Protein AF-A0A839NRC2-F1 (afdb_monomer)

Radius of gyration: 22.89 Å; Cα contacts (8 Å, |Δi|>4): 211; chains: 1; bounding box: 75×45×54 Å

Nearest PDB structures (foldseek):
  8uxf-assembly1_A  TM=4.121E-01  e=6.893E+00  Homo sapiens
  6rm5-assembly1_A-2  TM=2.902E-01  e=3.931E+00  Homo sapiens
  1gcj-assembly1_B  TM=2.697E-01  e=3.549E+00  Mus musculus
  8c2e-assembly1_A  TM=2.872E-01  e=5.074E+00  Homo sapiens

Structure (mmCIF, N/CA/C/O backbone):
data_AF-A0A839NRC2-F1
#
_entry.id   AF-A0A839NRC2-F1
#
loop_
_atom_site.group_PDB
_atom_site.id
_atom_site.type_symbol
_atom_site.label_atom_id
_atom_site.label_alt_id
_atom_site.label_comp_id
_atom_site.label_asym_id
_atom_site.label_entity_id
_atom_site.label_seq_id
_atom_site.pdbx_PDB_ins_code
_atom_site.Cartn_x
_atom_site.Cartn_y
_atom_site.Cartn_z
_atom_site.occupancy
_atom_site.B_iso_or_equiv
_atom_site.auth_seq_id
_atom_site.auth_comp_id
_atom_site.auth_asym_id
_atom_site.auth_atom_id
_atom_site.pdbx_PDB_model_num
ATOM 1 N N . MET A 1 1 ? -33.664 -1.026 -9.119 1.00 68.00 1 MET A N 1
ATOM 2 C CA . MET A 1 1 ? -32.235 -1.204 -9.487 1.00 68.00 1 MET A CA 1
ATOM 3 C C . MET A 1 1 ? -32.008 -1.156 -11.001 1.00 68.00 1 MET A C 1
ATOM 5 O O . MET A 1 1 ? -31.020 -0.574 -11.430 1.00 68.00 1 MET A O 1
ATOM 9 N N . GLU A 1 2 ? -32.919 -1.714 -11.808 1.00 80.94 2 GLU A N 1
ATOM 10 C CA . GLU A 1 2 ? -32.874 -1.699 -13.284 1.00 80.94 2 GLU A CA 1
ATOM 11 C C . GLU A 1 2 ? -32.670 -0.296 -13.882 1.00 80.94 2 GLU A C 1
ATOM 13 O O . GLU A 1 2 ? -31.768 -0.094 -14.691 1.00 80.94 2 GLU A 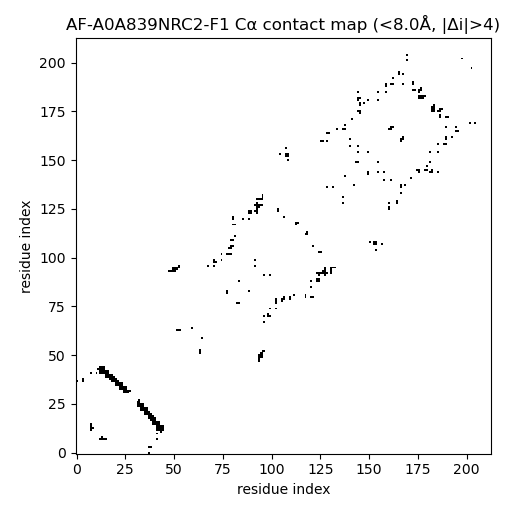O 1
ATOM 18 N N . SER A 1 3 ? -33.434 0.695 -13.408 1.00 81.75 3 SER A N 1
ATOM 19 C CA . SER A 1 3 ? -33.377 2.078 -13.902 1.00 81.75 3 SER A CA 1
ATOM 20 C C . SER A 1 3 ? -32.007 2.729 -13.693 1.00 81.75 3 SER A C 1
ATOM 22 O O . SER A 1 3 ? -31.523 3.445 -14.564 1.00 81.75 3 SER A O 1
ATOM 24 N N . LEU A 1 4 ? -31.335 2.434 -12.573 1.00 84.50 4 LEU A N 1
ATOM 25 C CA . LEU A 1 4 ? -29.989 2.945 -12.302 1.00 84.50 4 LEU A CA 1
ATOM 26 C C . LEU A 1 4 ? -28.959 2.315 -13.249 1.00 84.50 4 LEU A C 1
ATOM 28 O O . LEU A 1 4 ? -28.121 3.022 -13.802 1.00 84.50 4 LEU A O 1
ATOM 32 N N . LYS A 1 5 ? -29.055 1.000 -13.498 1.00 85.06 5 LYS A N 1
ATOM 33 C CA . LYS A 1 5 ? -28.196 0.308 -14.474 1.00 85.06 5 LYS A CA 1
ATOM 34 C C . LYS A 1 5 ? -28.417 0.836 -15.890 1.00 85.06 5 LYS A C 1
ATOM 36 O O . LYS A 1 5 ? -27.454 1.013 -16.630 1.00 85.06 5 LYS A O 1
ATOM 41 N N . GLN A 1 6 ? -29.666 1.095 -16.270 1.00 86.38 6 GLN A N 1
ATOM 42 C CA . GLN A 1 6 ? -30.003 1.634 -17.586 1.00 86.38 6 GLN A CA 1
ATOM 43 C C . GLN A 1 6 ? -29.454 3.057 -17.768 1.00 86.38 6 GLN A C 1
ATOM 45 O O . GLN A 1 6 ? -28.848 3.344 -18.801 1.00 86.38 6 GLN A O 1
ATOM 50 N N . ASN A 1 7 ? -29.559 3.902 -16.738 1.00 86.31 7 ASN A N 1
ATOM 51 C CA . ASN A 1 7 ? -28.956 5.234 -16.739 1.00 86.31 7 ASN A CA 1
ATOM 52 C C . ASN A 1 7 ? -27.424 5.163 -16.811 1.00 86.31 7 ASN A C 1
ATOM 54 O O . ASN A 1 7 ? -26.837 5.826 -17.661 1.00 86.31 7 ASN A O 1
ATOM 58 N N . ALA A 1 8 ? -26.767 4.312 -16.018 1.00 86.06 8 ALA A N 1
ATOM 59 C CA . ALA A 1 8 ? -25.313 4.133 -16.084 1.00 86.06 8 ALA A CA 1
ATOM 60 C C . ALA A 1 8 ? -24.846 3.673 -17.479 1.00 86.06 8 ALA A C 1
ATOM 62 O O . ALA A 1 8 ? -23.902 4.230 -18.040 1.00 86.06 8 ALA A O 1
ATOM 63 N N . ARG A 1 9 ? -25.572 2.732 -18.099 1.00 87.19 9 ARG A N 1
ATOM 64 C CA . ARG A 1 9 ? -25.300 2.276 -19.472 1.00 87.19 9 ARG A CA 1
ATOM 65 C C . ARG A 1 9 ? -25.450 3.385 -20.512 1.00 87.19 9 ARG A C 1
ATOM 67 O O . ARG A 1 9 ? -24.696 3.391 -21.481 1.00 87.19 9 ARG A O 1
ATOM 74 N N . SER A 1 10 ? -26.372 4.334 -20.323 1.00 90.19 10 SER A N 1
ATOM 75 C CA . SER A 1 10 ? -26.508 5.485 -21.233 1.00 90.19 10 SER A CA 1
ATOM 76 C C . SER A 1 10 ? -25.265 6.387 -21.237 1.00 90.19 10 SER A C 1
ATOM 78 O O . SER A 1 10 ? -24.933 6.969 -22.268 1.00 90.19 10 SER A O 1
ATOM 80 N N . TYR A 1 11 ? -24.512 6.402 -20.132 1.00 87.00 11 TYR A N 1
ATOM 81 C CA . TYR A 1 11 ? -23.211 7.067 -20.011 1.00 87.00 11 TYR A CA 1
ATOM 82 C C . TYR A 1 11 ? -22.026 6.184 -20.433 1.00 87.00 11 TYR A C 1
ATOM 84 O O . TYR A 1 11 ? -20.880 6.574 -20.232 1.00 87.00 11 TYR A O 1
ATOM 92 N N . ARG A 1 12 ? -22.278 5.006 -21.026 1.00 84.19 12 ARG A N 1
ATOM 93 C CA . ARG A 1 12 ? -21.259 3.999 -21.384 1.00 84.19 12 ARG A CA 1
ATOM 94 C C . 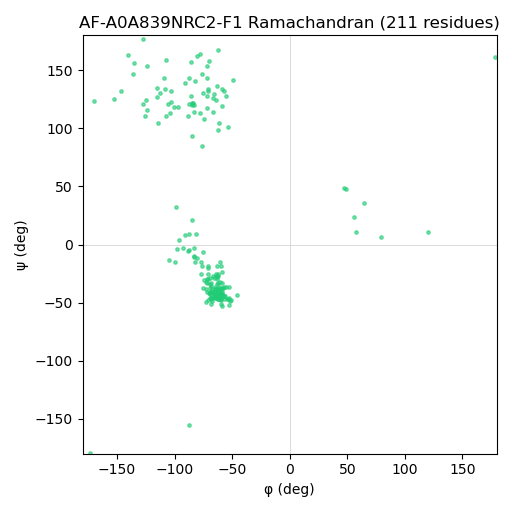ARG A 1 12 ? -20.397 3.541 -20.199 1.00 84.19 12 ARG A C 1
ATOM 96 O O . ARG A 1 12 ? -19.283 3.077 -20.407 1.00 84.19 12 ARG A O 1
ATOM 103 N N . ALA A 1 13 ? -20.906 3.667 -18.977 1.00 86.44 13 ALA A N 1
ATOM 104 C CA . ALA A 1 13 ? -20.247 3.136 -17.793 1.00 86.44 13 ALA A CA 1
ATOM 105 C C . ALA A 1 13 ? -20.421 1.615 -17.707 1.00 86.44 13 ALA A C 1
ATOM 107 O O . ALA A 1 13 ? -21.468 1.075 -18.086 1.00 86.44 13 ALA A O 1
ATOM 108 N N . ASP A 1 14 ? -19.409 0.940 -17.173 1.00 87.69 14 ASP A N 1
ATOM 109 C CA . ASP A 1 14 ? -19.401 -0.500 -16.895 1.00 87.69 14 ASP A CA 1
ATOM 110 C C . ASP A 1 14 ? -19.554 -0.809 -15.394 1.00 87.69 14 ASP A C 1
ATOM 112 O O . ASP A 1 14 ? -19.921 -1.930 -15.037 1.00 87.69 14 ASP A O 1
ATOM 116 N N . ALA A 1 15 ? -19.393 0.194 -14.521 1.00 84.81 15 ALA A N 1
ATOM 117 C CA . ALA A 1 15 ? -19.613 0.085 -13.083 1.00 84.81 15 ALA A CA 1
ATOM 118 C C . ALA A 1 15 ? -20.296 1.327 -12.480 1.00 84.81 15 ALA A C 1
ATOM 120 O O . ALA A 1 15 ? -20.352 2.404 -13.076 1.00 84.81 15 ALA A O 1
ATOM 121 N N . VAL A 1 16 ? -20.833 1.168 -11.265 1.00 86.12 16 VAL A N 1
ATOM 122 C CA . VAL A 1 16 ? -21.396 2.253 -10.444 1.00 86.12 16 VAL A CA 1
ATOM 123 C C . VAL A 1 16 ? -20.750 2.192 -9.062 1.00 86.12 16 VAL A C 1
ATOM 125 O O . VAL A 1 16 ? -20.870 1.176 -8.381 1.00 86.12 16 VAL A O 1
ATOM 128 N N . ILE A 1 17 ? -20.079 3.268 -8.651 1.00 89.69 17 ILE A N 1
ATOM 129 C CA . ILE A 1 17 ? -19.396 3.384 -7.352 1.00 89.69 17 ILE A CA 1
ATOM 130 C C . ILE A 1 17 ? -20.152 4.321 -6.406 1.00 89.69 17 ILE A C 1
ATOM 132 O O . ILE A 1 17 ? -20.946 5.152 -6.847 1.00 89.69 17 ILE A O 1
ATOM 136 N N . GLY A 1 18 ? -19.915 4.189 -5.097 1.00 83.06 18 GLY A N 1
ATOM 137 C CA . GLY A 1 18 ? -20.593 5.013 -4.086 1.00 83.06 18 GLY A CA 1
ATOM 138 C C . GLY A 1 18 ? -22.105 4.774 -4.042 1.00 83.06 18 GLY A C 1
ATOM 139 O O . GLY A 1 18 ? -22.880 5.713 -3.885 1.00 83.06 18 GLY A O 1
ATOM 140 N N . PHE A 1 19 ? -22.526 3.525 -4.255 1.00 87.62 19 PHE A N 1
ATOM 141 C CA . PHE A 1 19 ? -23.934 3.153 -4.285 1.00 87.62 19 PHE A CA 1
ATOM 142 C C . PHE A 1 19 ? -24.583 3.327 -2.906 1.00 87.62 19 PHE A C 1
ATOM 144 O O . PHE A 1 19 ? -24.111 2.762 -1.921 1.00 87.62 19 PHE A O 1
ATOM 151 N N . SER A 1 20 ? -25.685 4.073 -2.851 1.00 84.00 20 SER A N 1
ATOM 152 C CA . SER A 1 20 ? -26.488 4.270 -1.643 1.00 84.00 20 SER A CA 1
ATOM 153 C C . SER A 1 20 ? -27.975 4.148 -1.960 1.00 84.00 20 SER A C 1
ATOM 155 O O . SER A 1 20 ? -28.423 4.495 -3.058 1.00 84.00 20 SER A O 1
ATOM 157 N N . VAL A 1 21 ? -28.739 3.639 -0.995 1.00 89.56 21 VAL A N 1
ATOM 158 C CA . VAL A 1 21 ? -30.190 3.475 -1.084 1.00 89.56 21 VAL A CA 1
ATOM 159 C C . VAL A 1 21 ? -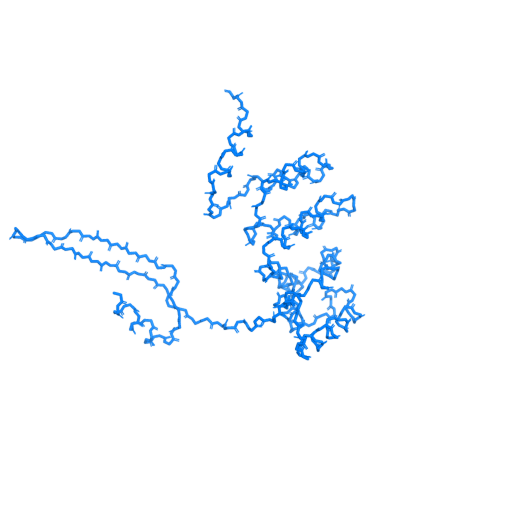30.828 4.190 0.094 1.00 89.56 21 VAL A C 1
ATOM 161 O O . VAL A 1 21 ? -30.515 3.885 1.241 1.00 89.56 21 VAL A O 1
ATOM 164 N N . ASN A 1 22 ? -31.744 5.103 -0.205 1.00 86.94 22 ASN A N 1
ATOM 165 C CA . ASN A 1 22 ? -32.630 5.715 0.769 1.00 86.94 22 ASN A CA 1
ATOM 166 C C . ASN A 1 22 ? -34.062 5.204 0.570 1.00 86.94 22 ASN A C 1
ATOM 168 O O . ASN A 1 22 ? -34.492 4.980 -0.566 1.00 86.94 22 ASN A O 1
ATOM 172 N N . ILE A 1 23 ? -34.791 5.017 1.668 1.00 88.31 23 ILE A N 1
ATOM 173 C CA . ILE A 1 23 ? -36.189 4.584 1.659 1.00 88.31 23 ILE A CA 1
ATOM 174 C C . ILE A 1 23 ? -36.985 5.602 2.467 1.00 88.31 23 ILE A C 1
ATOM 176 O O . ILE A 1 23 ? -36.854 5.664 3.686 1.00 88.31 23 ILE A O 1
ATOM 180 N N . ASP A 1 24 ? -37.822 6.368 1.778 1.00 87.56 24 ASP A N 1
ATOM 181 C CA . ASP A 1 24 ? -38.664 7.397 2.376 1.00 87.56 24 ASP A CA 1
ATOM 182 C C . ASP A 1 24 ? -40.126 6.938 2.368 1.00 87.56 24 ASP A C 1
ATOM 184 O O . ASP A 1 24 ? -40.636 6.458 1.354 1.00 87.56 24 ASP A O 1
ATOM 188 N N . GLU A 1 25 ? -40.834 7.094 3.485 1.00 83.62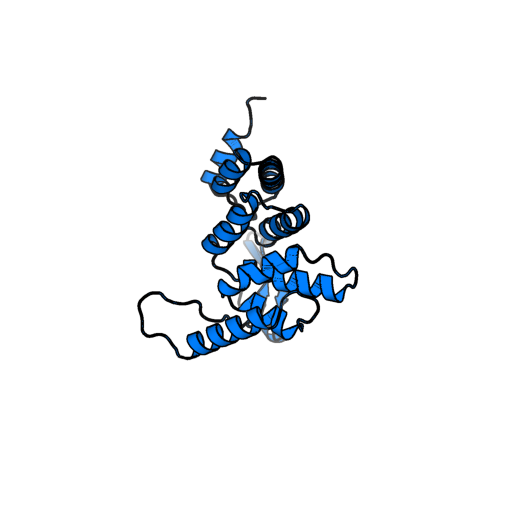 25 GLU A N 1
ATOM 189 C CA . GLU A 1 25 ? -42.283 6.894 3.518 1.00 83.62 25 GLU A CA 1
ATOM 190 C C . GLU A 1 25 ? -42.987 8.184 3.083 1.00 83.62 25 GLU A C 1
ATOM 192 O O . GLU A 1 25 ? -42.836 9.244 3.690 1.00 83.62 25 GLU A O 1
ATOM 197 N N . ILE A 1 26 ? -43.795 8.087 2.035 1.00 81.94 26 ILE A N 1
ATOM 198 C CA . ILE A 1 26 ? -44.678 9.148 1.562 1.00 81.94 26 ILE A CA 1
ATOM 199 C C . ILE A 1 26 ? -46.119 8.682 1.752 1.00 81.94 26 ILE A C 1
ATOM 201 O O . ILE A 1 26 ? -46.629 7.836 1.018 1.00 81.94 26 ILE A O 1
ATOM 205 N N . SER A 1 27 ? -46.785 9.225 2.772 1.00 74.56 27 SER A N 1
ATOM 206 C CA . SER A 1 27 ? -48.182 8.900 3.067 1.00 74.56 27 SER A CA 1
ATOM 207 C C . SER A 1 27 ? -49.146 9.853 2.352 1.00 74.56 27 SER A C 1
ATOM 209 O O . SER A 1 27 ? -48.936 11.065 2.284 1.00 74.56 27 SER A O 1
ATOM 211 N N . GLY A 1 28 ? -50.236 9.301 1.816 1.00 64.94 28 GLY A N 1
ATOM 212 C CA . GLY A 1 28 ? -51.316 10.073 1.207 1.00 64.94 28 GLY A CA 1
ATOM 213 C C . GLY A 1 28 ? -52.646 9.329 1.302 1.00 64.94 28 GLY A C 1
ATOM 214 O O . GLY A 1 28 ? -52.750 8.183 0.876 1.00 64.94 28 GLY A O 1
ATOM 215 N N . LYS A 1 29 ? -53.674 9.978 1.875 1.00 64.25 29 LYS A N 1
ATOM 216 C CA . LYS A 1 29 ? -55.063 9.471 1.979 1.00 64.25 29 LYS A CA 1
ATOM 217 C C . LYS A 1 29 ? -55.183 8.011 2.471 1.00 64.25 29 LYS A C 1
ATOM 219 O O . LYS A 1 29 ? -55.899 7.210 1.879 1.00 64.25 29 LYS A O 1
ATOM 224 N N . GLY A 1 30 ? -54.495 7.665 3.561 1.00 71.75 30 GLY A N 1
ATOM 225 C CA . GLY A 1 30 ? -54.640 6.359 4.223 1.00 71.75 30 GLY A CA 1
ATOM 226 C C . GLY A 1 30 ? -53.894 5.194 3.565 1.00 71.75 30 GLY A C 1
ATOM 227 O O . GLY A 1 30 ? -54.056 4.062 4.006 1.00 71.75 30 GLY A O 1
ATOM 228 N N . THR A 1 31 ? -53.068 5.451 2.545 1.00 70.00 31 THR A N 1
ATOM 229 C CA . THR A 1 31 ? -52.157 4.451 1.963 1.00 70.00 31 THR A CA 1
ATOM 230 C C . THR A 1 31 ? -50.711 4.848 2.261 1.00 70.00 31 THR A C 1
ATOM 232 O O . THR A 1 31 ? -50.330 6.001 2.039 1.00 70.00 31 THR A O 1
ATOM 235 N N . GLN A 1 32 ? -49.917 3.906 2.776 1.00 76.44 32 GLN A N 1
ATOM 236 C CA . GLN A 1 32 ? -48.470 4.068 2.935 1.00 76.44 32 GLN A CA 1
ATOM 237 C C . GLN A 1 32 ? -47.790 3.703 1.617 1.00 76.44 32 GLN A C 1
ATOM 239 O O . GLN A 1 32 ? -47.953 2.587 1.120 1.00 76.44 32 GLN A O 1
ATOM 244 N N . ILE A 1 33 ? -47.060 4.648 1.030 1.00 82.50 33 ILE A N 1
ATOM 245 C CA . ILE A 1 33 ? -46.246 4.422 -0.164 1.00 82.50 33 ILE A CA 1
ATOM 246 C C . ILE A 1 33 ? -44.791 4.629 0.247 1.00 82.50 33 ILE A C 1
ATOM 248 O O . ILE A 1 33 ? -44.468 5.597 0.927 1.00 82.50 33 ILE A O 1
ATOM 252 N N . PHE A 1 34 ? -43.909 3.728 -0.174 1.00 84.62 34 PHE A N 1
ATOM 253 C CA . PHE A 1 34 ? -42.473 3.856 0.056 1.00 84.62 34 PHE A CA 1
ATOM 254 C C . PHE A 1 34 ? -41.793 4.316 -1.232 1.00 84.62 34 PHE A C 1
ATOM 256 O O . PHE A 1 34 ? -41.903 3.664 -2.273 1.00 84.62 34 PHE A O 1
ATOM 263 N N . MET A 1 35 ? -41.091 5.441 -1.166 1.00 86.56 35 MET A N 1
ATOM 264 C CA . MET A 1 35 ? -40.177 5.885 -2.206 1.00 86.56 35 MET A CA 1
ATOM 265 C C . MET A 1 35 ? -38.808 5.268 -1.945 1.00 86.56 35 MET A C 1
ATOM 267 O O . MET A 1 35 ? -38.203 5.500 -0.906 1.00 86.56 35 MET A O 1
ATOM 271 N N . ILE A 1 36 ? -38.307 4.495 -2.904 1.00 87.50 36 ILE A N 1
ATOM 272 C CA . ILE A 1 36 ? -36.948 3.953 -2.852 1.00 87.50 36 ILE A CA 1
ATOM 273 C C . ILE A 1 36 ? -36.087 4.758 -3.819 1.00 87.50 36 ILE A C 1
ATOM 275 O O . ILE A 1 36 ? -36.264 4.673 -5.037 1.00 87.50 36 ILE A O 1
ATOM 279 N N . THR A 1 37 ? -35.131 5.502 -3.277 1.00 87.50 37 THR A N 1
ATOM 280 C CA . THR A 1 37 ? -34.177 6.302 -4.045 1.00 87.50 37 THR A CA 1
ATOM 281 C C . THR A 1 37 ? -32.821 5.614 -4.017 1.00 87.50 37 THR A C 1
ATOM 283 O O . THR A 1 37 ? -32.254 5.396 -2.954 1.00 87.50 37 THR A O 1
ATOM 286 N N . ALA A 1 38 ? -32.283 5.272 -5.186 1.00 86.94 38 ALA A N 1
ATOM 287 C CA . ALA A 1 38 ? -30.945 4.702 -5.312 1.00 86.94 38 ALA A CA 1
ATOM 288 C C . ALA A 1 38 ? -30.040 5.668 -6.081 1.00 86.94 38 ALA A C 1
ATOM 290 O O . ALA A 1 38 ? -30.388 6.082 -7.189 1.00 86.94 38 ALA A O 1
ATOM 291 N N . ILE A 1 39 ? -28.884 5.997 -5.509 1.00 89.00 39 ILE A N 1
ATOM 292 C CA . ILE A 1 39 ? -27.892 6.904 -6.098 1.00 89.00 39 ILE A CA 1
ATOM 293 C C . ILE A 1 39 ? -26.533 6.212 -6.211 1.00 89.00 39 ILE A C 1
ATOM 295 O O . ILE A 1 39 ? -26.229 5.290 -5.459 1.00 89.00 39 ILE A O 1
ATOM 299 N N . GLY A 1 40 ? -25.721 6.651 -7.166 1.00 88.31 40 GLY A N 1
ATOM 300 C CA . GLY A 1 40 ? -24.352 6.184 -7.360 1.00 88.31 40 GLY A CA 1
ATOM 301 C C . GLY A 1 40 ? -23.710 6.862 -8.568 1.00 88.31 40 GLY A C 1
ATOM 302 O O . GLY A 1 40 ? -24.410 7.406 -9.425 1.00 88.31 40 GLY A O 1
ATOM 303 N N . THR A 1 41 ? -22.384 6.826 -8.637 1.00 89.81 41 THR A N 1
ATOM 304 C CA . THR A 1 41 ? -21.603 7.472 -9.697 1.00 89.81 41 THR A CA 1
ATOM 305 C C . THR A 1 41 ? -21.240 6.451 -10.777 1.00 89.81 41 THR A C 1
ATOM 307 O O . THR A 1 41 ? -20.542 5.483 -10.467 1.00 89.81 41 THR A O 1
ATOM 310 N N . PRO A 1 42 ? -21.690 6.626 -12.033 1.00 90.31 42 PRO A N 1
ATOM 311 C CA . PRO A 1 42 ? -21.299 5.752 -13.134 1.00 90.31 42 PRO A CA 1
ATOM 312 C C . PRO A 1 42 ? -19.833 5.998 -13.516 1.00 90.31 42 PRO A C 1
ATOM 314 O O . PRO A 1 42 ? -19.421 7.145 -13.690 1.00 90.31 42 PRO A O 1
ATOM 317 N N . VAL A 1 43 ? -19.048 4.929 -13.654 1.00 85.00 43 VAL A N 1
ATOM 318 C CA . VAL A 1 43 ? -17.624 4.984 -14.021 1.00 85.00 43 VAL A CA 1
ATOM 319 C C . VAL A 1 43 ? -17.288 3.941 -15.085 1.00 85.00 43 VAL A C 1
ATOM 321 O O . VAL A 1 43 ? -17.997 2.946 -15.229 1.00 85.00 43 VAL A O 1
ATOM 324 N N . LEU A 1 44 ? -16.215 4.194 -15.835 1.00 86.62 44 LEU A N 1
ATOM 325 C CA . LEU A 1 44 ? -15.598 3.223 -16.735 1.00 86.62 44 LEU A CA 1
ATOM 326 C C . LEU A 1 44 ? -14.361 2.644 -16.041 1.00 86.62 44 LEU A C 1
ATOM 328 O O . LEU A 1 44 ? -13.435 3.391 -15.709 1.00 86.62 44 LEU A O 1
ATOM 332 N N . LEU A 1 45 ? -14.352 1.341 -15.797 1.00 79.56 45 LEU A N 1
ATOM 333 C CA . LEU A 1 45 ? -13.230 0.635 -15.206 1.00 79.56 45 LEU A CA 1
ATOM 334 C C . LEU A 1 45 ? -12.226 0.286 -16.302 1.00 79.56 45 LEU A C 1
ATOM 336 O O . LEU A 1 45 ? -12.520 -0.431 -17.254 1.00 79.56 45 LEU A O 1
ATOM 340 N N . ASN A 1 46 ? -10.992 0.752 -16.145 1.00 72.31 46 ASN A N 1
ATOM 341 C CA . ASN A 1 46 ? -9.896 0.197 -16.924 1.00 72.31 46 ASN A CA 1
ATOM 342 C C . ASN A 1 46 ? -9.507 -1.144 -16.299 1.00 72.31 46 ASN A C 1
ATOM 344 O O . ASN A 1 46 ? -8.997 -1.176 -15.178 1.00 72.31 46 ASN A O 1
ATOM 348 N N . GLU A 1 47 ? -9.736 -2.244 -17.019 1.00 59.22 47 GLU A N 1
ATOM 349 C CA . GLU A 1 47 ? -9.213 -3.552 -16.629 1.00 59.22 47 GLU A CA 1
ATOM 350 C C . GLU A 1 47 ? -7.683 -3.498 -16.610 1.00 59.22 47 GLU A C 1
ATOM 352 O O . GLU A 1 47 ? -7.008 -3.511 -17.645 1.00 59.22 47 GLU A O 1
ATOM 357 N N . ILE A 1 48 ? -7.119 -3.448 -15.407 1.00 58.66 48 ILE A N 1
ATOM 358 C CA . ILE A 1 48 ? -5.696 -3.675 -15.209 1.00 58.66 48 ILE A CA 1
ATOM 359 C C . ILE A 1 48 ? -5.492 -5.180 -15.367 1.00 58.66 48 ILE A C 1
ATOM 361 O O . ILE A 1 48 ? -5.917 -5.965 -14.521 1.00 58.66 48 ILE A O 1
ATOM 365 N N . LYS A 1 49 ? -4.870 -5.600 -16.475 1.00 56.62 49 LYS A N 1
ATOM 366 C CA . LYS A 1 49 ? -4.504 -7.005 -16.686 1.00 56.62 49 LYS A CA 1
ATOM 367 C C . LYS A 1 49 ? -3.509 -7.420 -15.609 1.00 56.62 49 LYS A C 1
ATOM 369 O O . LYS A 1 49 ? -2.319 -7.140 -15.721 1.00 56.62 49 LYS A O 1
ATOM 374 N N . HIS A 1 50 ? -4.007 -8.085 -14.575 1.00 55.22 50 HIS A N 1
ATOM 375 C CA . HIS A 1 50 ? -3.157 -8.658 -13.547 1.00 55.22 50 HIS A CA 1
ATOM 376 C C . HIS A 1 50 ? -2.310 -9.770 -14.151 1.00 55.22 50 HIS A C 1
ATOM 378 O O . HIS A 1 50 ? -2.817 -10.675 -14.819 1.00 55.22 50 HIS A O 1
ATOM 384 N N . ILE A 1 51 ? -1.008 -9.694 -13.906 1.00 59.81 51 ILE A N 1
ATOM 385 C CA . ILE A 1 51 ? -0.111 -10.804 -14.185 1.00 59.81 51 ILE A CA 1
ATOM 386 C C . ILE A 1 51 ? -0.401 -11.875 -13.130 1.00 59.81 51 ILE A C 1
ATOM 388 O O . ILE A 1 51 ? -0.477 -11.576 -11.939 1.00 59.81 51 ILE A O 1
ATOM 392 N N . GLN A 1 52 ? -0.651 -13.108 -13.577 1.00 55.69 52 GLN A N 1
ATOM 393 C CA . GLN A 1 52 ? -0.892 -14.224 -12.667 1.00 55.69 52 GLN A CA 1
ATOM 394 C C . GLN A 1 52 ? 0.376 -14.474 -11.844 1.00 55.69 52 GLN A C 1
ATOM 396 O O . GLN A 1 52 ? 1.452 -14.671 -12.409 1.00 55.69 52 GLN A O 1
ATOM 401 N N . ALA A 1 53 ? 0.237 -14.443 -10.519 1.00 53.19 53 ALA A N 1
ATOM 402 C CA . ALA A 1 53 ? 1.257 -14.940 -9.607 1.00 53.19 53 ALA A CA 1
ATOM 403 C C . ALA A 1 53 ? 1.302 -16.480 -9.674 1.00 53.19 53 ALA A C 1
ATOM 405 O O . ALA A 1 53 ? 0.311 -17.119 -10.033 1.00 53.19 53 ALA A O 1
ATOM 406 N N . GLU A 1 54 ? 2.458 -17.070 -9.365 1.00 55.25 54 GLU A N 1
ATOM 407 C CA . GLU A 1 54 ? 2.673 -18.520 -9.425 1.00 55.25 54 GLU A CA 1
ATOM 408 C C . GLU A 1 54 ? 1.673 -19.293 -8.553 1.00 55.25 54 GLU A C 1
ATOM 410 O O . GLU A 1 54 ? 1.520 -19.019 -7.364 1.00 55.25 54 GLU A O 1
ATOM 415 N N . VAL A 1 55 ? 1.059 -20.334 -9.123 1.00 48.16 55 VAL A N 1
ATOM 416 C CA . VAL A 1 55 ? 0.447 -21.410 -8.339 1.00 48.16 55 VAL A CA 1
ATOM 417 C C . VAL A 1 55 ? 1.539 -22.444 -8.083 1.00 48.16 55 VAL A C 1
ATOM 419 O O . VAL A 1 55 ? 2.003 -23.112 -9.007 1.00 48.16 55 VAL A O 1
ATOM 422 N N . VAL A 1 56 ? 1.989 -22.565 -6.834 1.00 46.44 56 VAL A N 1
ATOM 423 C CA . VAL A 1 56 ? 2.983 -23.576 -6.449 1.00 46.44 56 VAL A CA 1
ATOM 424 C C . VAL A 1 56 ? 2.355 -24.968 -6.597 1.00 46.44 56 VAL A C 1
ATOM 426 O O . VAL A 1 56 ? 1.430 -25.304 -5.862 1.00 46.44 56 VAL A O 1
ATOM 429 N N . GLY A 1 57 ? 2.863 -25.780 -7.535 1.00 47.41 57 GLY A N 1
ATOM 430 C CA . GLY A 1 57 ? 2.542 -27.214 -7.637 1.00 47.41 57 GLY A CA 1
ATOM 431 C C . GLY A 1 57 ? 1.899 -27.717 -8.939 1.00 47.41 57 GLY A C 1
ATOM 432 O O . GLY A 1 57 ? 1.455 -28.862 -8.957 1.00 47.41 57 GLY A O 1
ATOM 433 N N . GLY A 1 58 ? 1.848 -26.920 -10.013 1.00 55.53 58 GLY A N 1
ATOM 434 C CA . GLY A 1 58 ? 1.345 -27.340 -11.335 1.00 55.53 58 GLY A CA 1
ATOM 435 C C . GLY A 1 58 ? 2.315 -27.054 -12.489 1.00 55.53 58 GLY A C 1
ATOM 436 O O . GLY A 1 58 ? 3.372 -26.458 -12.280 1.00 55.53 58 GLY A O 1
ATOM 437 N N . ASP A 1 59 ? 1.951 -27.473 -13.707 1.00 50.69 59 ASP A N 1
ATOM 438 C CA . ASP A 1 59 ? 2.679 -27.121 -14.933 1.00 50.69 59 ASP A CA 1
ATOM 439 C C . ASP A 1 59 ? 2.790 -25.592 -15.070 1.00 50.69 59 ASP A C 1
ATOM 441 O O . ASP A 1 59 ? 1.798 -24.866 -14.977 1.00 50.69 59 ASP A O 1
ATOM 445 N N . ILE A 1 60 ? 4.011 -25.095 -15.277 1.00 59.72 60 ILE A N 1
ATOM 446 C CA . ILE A 1 60 ? 4.302 -23.658 -15.341 1.00 59.72 60 ILE A CA 1
ATOM 447 C C . ILE A 1 60 ? 3.994 -23.144 -16.751 1.00 59.72 60 ILE A C 1
ATOM 449 O O . ILE A 1 60 ? 4.615 -23.572 -17.726 1.00 59.72 60 ILE A O 1
ATOM 453 N N . ASP A 1 61 ? 3.071 -22.187 -16.868 1.00 66.75 61 ASP A N 1
ATOM 454 C CA . ASP A 1 61 ? 2.797 -21.503 -18.135 1.00 66.75 61 ASP A CA 1
ATOM 455 C C . ASP A 1 61 ? 4.036 -20.713 -18.609 1.00 66.75 61 ASP A C 1
ATOM 457 O O . ASP A 1 61 ? 4.679 -19.985 -17.848 1.00 66.75 61 ASP A O 1
ATOM 461 N N . GLY A 1 62 ? 4.361 -20.799 -19.902 1.00 66.75 62 GLY A N 1
ATOM 462 C CA . GLY A 1 62 ? 5.473 -20.067 -20.512 1.00 66.75 62 GLY A CA 1
ATOM 463 C C . GLY A 1 62 ? 5.348 -18.541 -20.391 1.00 66.75 62 GLY A C 1
ATOM 464 O O . GLY A 1 62 ? 6.352 -17.833 -20.517 1.00 66.75 62 GLY A O 1
ATOM 465 N N . SER A 1 63 ? 4.149 -18.013 -20.121 1.00 69.06 63 SER A N 1
ATOM 466 C CA . SER A 1 63 ? 3.951 -16.598 -19.777 1.00 69.06 63 SER A CA 1
ATOM 467 C C . SER A 1 63 ? 4.625 -16.211 -18.449 1.00 69.06 63 SER A C 1
ATOM 469 O O . SER A 1 63 ? 5.232 -15.140 -18.370 1.00 69.06 63 SER A O 1
ATOM 471 N N . VAL A 1 64 ? 4.634 -17.105 -17.454 1.00 68.69 64 VAL A N 1
ATOM 472 C CA . VAL A 1 64 ? 5.291 -16.912 -16.148 1.00 68.69 64 VAL A CA 1
ATOM 473 C C . VAL A 1 64 ? 6.803 -16.809 -16.327 1.00 68.69 64 VAL A C 1
ATOM 475 O O . VAL A 1 64 ? 7.424 -15.874 -15.823 1.00 68.69 64 VAL A O 1
ATOM 478 N N . ILE A 1 65 ? 7.392 -17.703 -17.130 1.00 73.88 65 ILE A N 1
ATOM 479 C CA . ILE A 1 65 ? 8.831 -17.676 -17.438 1.00 73.88 65 ILE A CA 1
ATOM 480 C C . ILE A 1 65 ? 9.204 -16.365 -18.137 1.00 73.88 65 ILE A C 1
ATOM 482 O O . ILE A 1 65 ? 10.173 -15.711 -17.750 1.00 73.88 65 ILE A O 1
ATOM 486 N N . LYS A 1 66 ? 8.418 -15.931 -19.131 1.00 77.38 66 LYS A N 1
ATOM 487 C CA . LYS A 1 66 ? 8.646 -14.646 -19.817 1.00 77.38 66 LYS A CA 1
ATOM 488 C C . LYS A 1 66 ? 8.599 -13.463 -18.851 1.00 77.38 66 LYS A C 1
ATOM 490 O O . LYS A 1 66 ? 9.427 -12.561 -18.966 1.00 77.38 66 LYS A O 1
ATOM 495 N N . ASN A 1 67 ? 7.665 -13.470 -17.903 1.00 77.62 67 ASN A N 1
ATOM 496 C CA . ASN A 1 67 ? 7.538 -12.408 -16.909 1.00 77.62 67 ASN A CA 1
ATOM 497 C C . ASN A 1 67 ? 8.705 -12.405 -15.917 1.00 77.62 67 ASN A C 1
ATOM 499 O O . ASN A 1 67 ? 9.236 -11.330 -15.647 1.00 77.62 67 ASN A O 1
ATOM 503 N N . LYS A 1 68 ? 9.174 -13.575 -15.459 1.00 77.44 68 LYS A N 1
ATOM 504 C CA . LYS A 1 68 ? 10.371 -13.677 -14.606 1.00 77.44 68 LYS A CA 1
ATOM 505 C C . LYS A 1 68 ? 11.634 -13.208 -15.322 1.00 77.44 68 LYS A C 1
ATOM 507 O O . LYS A 1 68 ? 12.362 -12.389 -14.778 1.00 77.44 68 LYS A O 1
ATOM 512 N N . VAL A 1 69 ? 11.855 -13.630 -16.570 1.00 80.94 69 VAL A N 1
ATOM 513 C CA . VAL A 1 69 ? 12.991 -13.143 -17.378 1.00 80.94 69 VAL A CA 1
ATOM 514 C C . VAL A 1 69 ? 12.913 -11.626 -17.555 1.00 80.94 69 VAL A C 1
ATOM 516 O O . VAL A 1 69 ? 13.913 -10.929 -17.399 1.00 80.94 69 VAL A O 1
ATOM 519 N N . LYS A 1 70 ? 11.719 -11.087 -17.831 1.00 81.38 70 LYS A N 1
ATOM 520 C CA . LYS A 1 70 ? 11.514 -9.639 -17.927 1.00 81.38 70 LYS A CA 1
ATOM 521 C C . LYS A 1 70 ? 11.794 -8.933 -16.594 1.00 81.38 70 LYS A C 1
ATOM 523 O O . LYS A 1 70 ? 12.411 -7.873 -16.613 1.00 81.38 70 LYS A O 1
ATOM 528 N N . ALA A 1 71 ? 11.386 -9.508 -15.463 1.00 83.25 71 ALA A N 1
ATOM 529 C CA . ALA A 1 71 ? 11.687 -8.971 -14.140 1.00 83.25 71 ALA A CA 1
ATOM 530 C C . ALA A 1 71 ? 13.195 -8.951 -13.867 1.00 83.25 71 ALA A C 1
ATOM 532 O O . ALA A 1 71 ? 13.714 -7.899 -13.505 1.00 83.25 71 ALA A O 1
ATOM 533 N N . SER A 1 72 ? 13.911 -10.046 -14.142 1.00 83.12 72 SER A N 1
ATOM 534 C CA . SER A 1 72 ? 15.374 -10.101 -14.018 1.00 83.12 72 SER A CA 1
ATOM 535 C C . SER A 1 72 ? 16.058 -9.027 -14.863 1.00 83.12 72 SER A C 1
ATOM 537 O O . SER A 1 72 ? 16.868 -8.271 -14.339 1.00 83.12 72 SER A O 1
ATOM 539 N N . LEU A 1 73 ? 15.663 -8.871 -16.133 1.00 84.31 73 LEU A N 1
ATOM 540 C CA . LEU A 1 73 ? 16.212 -7.832 -17.012 1.00 84.31 73 LEU A CA 1
ATOM 541 C C . LEU A 1 73 ? 15.949 -6.413 -16.488 1.00 84.31 73 LEU A C 1
ATOM 543 O O . LEU A 1 73 ? 16.808 -5.543 -16.606 1.00 84.31 73 LEU A O 1
ATOM 547 N N . ILE A 1 74 ? 14.766 -6.160 -15.920 1.00 85.12 74 ILE A N 1
ATOM 548 C CA . ILE A 1 74 ? 14.427 -4.863 -15.316 1.00 85.12 74 ILE A CA 1
ATOM 549 C C . ILE A 1 74 ? 15.287 -4.619 -14.071 1.00 85.12 74 ILE A C 1
ATOM 551 O O . ILE A 1 74 ? 15.849 -3.536 -13.936 1.00 85.12 74 ILE A O 1
ATOM 555 N N . ILE A 1 75 ? 15.423 -5.610 -13.191 1.00 84.94 75 ILE A N 1
ATOM 556 C CA . ILE A 1 75 ? 16.215 -5.505 -11.958 1.00 84.94 75 ILE A CA 1
ATOM 557 C C . ILE A 1 75 ? 17.700 -5.280 -12.275 1.00 84.94 75 ILE A C 1
ATOM 559 O O . ILE A 1 75 ? 18.352 -4.472 -11.620 1.00 84.94 75 ILE A O 1
ATOM 563 N N . GLU A 1 76 ? 18.231 -5.945 -13.304 1.00 83.00 76 GLU A N 1
ATOM 564 C CA . GLU A 1 76 ? 19.610 -5.750 -13.767 1.00 83.00 76 GLU A CA 1
ATOM 565 C C . GLU A 1 76 ? 19.820 -4.373 -14.407 1.00 83.00 76 GLU A C 1
ATOM 567 O O . GLU A 1 76 ? 20.847 -3.727 -14.194 1.00 83.00 76 GLU A O 1
ATOM 572 N N . ARG A 1 77 ? 18.846 -3.910 -15.198 1.00 83.06 77 ARG A N 1
ATOM 573 C CA . ARG A 1 77 ? 18.940 -2.648 -15.940 1.00 83.06 77 ARG A CA 1
ATOM 574 C C . ARG A 1 77 ? 18.763 -1.422 -15.052 1.00 83.06 77 ARG A C 1
ATOM 576 O O . ARG A 1 77 ? 19.400 -0.396 -15.300 1.00 83.06 77 ARG A O 1
ATOM 583 N N . TYR A 1 78 ? 17.871 -1.494 -14.070 1.00 78.50 78 TYR A N 1
ATOM 584 C CA . TYR A 1 78 ? 17.480 -0.350 -13.259 1.00 78.50 78 TYR A CA 1
ATOM 585 C C . TYR A 1 78 ? 18.060 -0.464 -11.860 1.00 78.50 78 TYR A C 1
ATOM 587 O O . TYR A 1 78 ? 17.643 -1.269 -11.038 1.00 78.50 78 TYR A O 1
ATOM 595 N N . THR A 1 79 ? 19.016 0.413 -11.571 1.00 69.94 79 THR A N 1
ATOM 596 C CA . THR A 1 79 ? 19.609 0.543 -10.241 1.00 69.94 79 THR A CA 1
ATOM 597 C C . THR A 1 79 ? 18.913 1.604 -9.385 1.00 69.94 79 THR A C 1
ATOM 599 O O . THR A 1 79 ? 19.282 1.740 -8.222 1.00 69.94 79 THR A O 1
ATOM 602 N N . GLY A 1 80 ? 17.927 2.325 -9.924 1.00 68.75 80 GLY A N 1
ATOM 603 C CA . GLY A 1 80 ? 17.164 3.392 -9.270 1.00 68.75 80 GLY A CA 1
ATOM 604 C C . GLY A 1 80 ? 16.009 3.870 -10.160 1.00 68.75 80 GLY A C 1
ATOM 605 O O . GLY A 1 80 ? 15.822 3.357 -11.267 1.00 68.75 80 GLY A O 1
ATOM 606 N N . ILE A 1 81 ? 15.231 4.850 -9.691 1.00 70.19 81 ILE A N 1
ATOM 607 C CA . ILE A 1 81 ? 13.994 5.302 -10.370 1.00 70.19 81 ILE A CA 1
ATOM 608 C C . ILE A 1 81 ? 14.234 6.297 -11.510 1.00 70.19 81 ILE A C 1
ATOM 610 O O . ILE A 1 81 ? 13.338 6.543 -12.320 1.00 70.19 81 ILE A O 1
ATOM 614 N N . TYR A 1 82 ? 15.435 6.875 -11.577 1.00 69.19 82 TYR A N 1
ATOM 615 C CA . TYR A 1 82 ? 15.723 8.003 -12.459 1.00 69.19 82 TYR A CA 1
ATOM 616 C C . TYR A 1 82 ? 15.621 7.648 -13.946 1.00 69.19 82 TYR A C 1
ATOM 618 O O . TYR A 1 82 ? 15.025 8.378 -14.731 1.00 69.19 82 TYR A O 1
ATOM 626 N N . THR A 1 83 ? 16.180 6.504 -14.336 1.00 72.75 83 THR A N 1
ATOM 627 C CA . THR A 1 83 ? 16.225 6.069 -15.739 1.00 72.75 83 THR A CA 1
ATOM 628 C C . THR A 1 83 ? 14.996 5.263 -16.155 1.00 72.75 83 THR A C 1
ATOM 630 O O . THR A 1 83 ? 14.866 4.907 -17.328 1.00 72.75 83 THR A O 1
ATOM 633 N N . MET A 1 84 ? 14.111 4.949 -15.205 1.00 83.50 84 MET A N 1
ATOM 634 C CA . MET A 1 84 ? 12.924 4.134 -15.429 1.00 83.50 84 MET A CA 1
ATOM 635 C C . MET A 1 84 ? 11.850 4.943 -16.150 1.00 83.50 84 MET A C 1
ATOM 637 O O . MET A 1 84 ? 11.510 6.042 -15.726 1.00 83.50 84 MET A O 1
ATOM 641 N N . ASP A 1 85 ? 11.290 4.387 -17.222 1.00 84.44 85 ASP A N 1
ATOM 642 C CA . ASP A 1 85 ? 10.136 4.988 -17.883 1.00 84.44 85 ASP A CA 1
ATOM 643 C C . ASP A 1 85 ? 8.823 4.650 -17.153 1.00 84.44 85 ASP A C 1
ATOM 645 O O . ASP A 1 85 ? 8.730 3.709 -16.357 1.00 84.44 85 ASP A O 1
ATOM 649 N N . ASN A 1 86 ? 7.776 5.426 -17.430 1.00 83.38 86 ASN A N 1
ATOM 650 C CA . ASN A 1 86 ? 6.486 5.261 -16.757 1.00 83.38 86 ASN A CA 1
ATOM 651 C C . ASN A 1 86 ? 5.808 3.920 -17.099 1.00 83.38 86 ASN A C 1
ATOM 653 O O . ASN A 1 86 ? 5.090 3.371 -16.269 1.00 83.38 86 ASN A O 1
ATOM 657 N N . ALA A 1 87 ? 6.061 3.358 -18.286 1.00 84.62 87 ALA A N 1
ATOM 658 C CA . ALA A 1 87 ? 5.506 2.064 -18.685 1.00 84.62 87 ALA A CA 1
ATOM 659 C C . ALA A 1 87 ? 6.112 0.906 -17.872 1.00 84.62 87 ALA A C 1
ATOM 661 O O . ALA A 1 87 ? 5.416 -0.039 -17.502 1.00 84.62 87 ALA A O 1
ATOM 662 N N . THR A 1 88 ? 7.405 0.992 -17.567 1.00 86.94 88 THR A N 1
ATOM 663 C CA . THR A 1 88 ? 8.128 0.046 -16.718 1.00 86.94 88 THR A CA 1
ATOM 664 C C . THR A 1 88 ? 7.676 0.178 -15.270 1.00 86.94 88 THR A C 1
ATOM 666 O O . THR A 1 88 ? 7.438 -0.841 -14.626 1.00 86.94 88 THR A O 1
ATOM 669 N N . ALA A 1 89 ? 7.479 1.405 -14.777 1.00 87.38 89 ALA A N 1
ATOM 670 C CA . ALA A 1 89 ? 6.941 1.638 -13.438 1.00 87.38 89 ALA A CA 1
ATOM 671 C C . ALA A 1 89 ? 5.532 1.038 -13.266 1.00 87.38 89 ALA A C 1
ATOM 673 O O . ALA A 1 89 ? 5.289 0.329 -12.291 1.00 87.38 89 ALA A O 1
ATOM 674 N N . GLU A 1 90 ? 4.633 1.241 -14.237 1.00 86.56 90 GLU A N 1
ATOM 675 C CA . GLU A 1 90 ? 3.284 0.652 -14.214 1.00 86.56 90 GLU A CA 1
ATOM 676 C C . GLU A 1 90 ? 3.332 -0.881 -14.313 1.00 86.56 90 GLU A C 1
ATOM 678 O O . GLU A 1 90 ? 2.588 -1.583 -13.624 1.00 86.56 90 GLU A O 1
ATOM 683 N N . PHE A 1 91 ? 4.241 -1.427 -15.130 1.00 85.88 91 PHE A N 1
ATOM 684 C CA . PHE A 1 91 ? 4.447 -2.873 -15.210 1.00 85.88 91 PHE A CA 1
ATOM 685 C C . PHE A 1 91 ? 4.884 -3.451 -13.862 1.00 85.88 91 PHE A C 1
ATOM 687 O O . PHE A 1 91 ? 4.310 -4.442 -13.423 1.00 85.88 91 PHE A O 1
ATOM 694 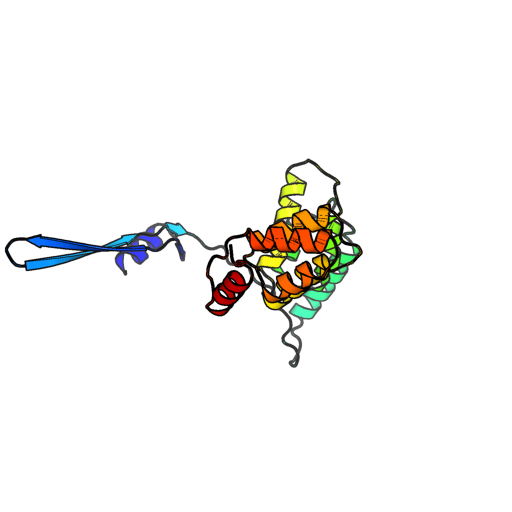N N . ILE A 1 92 ? 5.858 -2.828 -13.189 1.00 87.44 92 ILE A N 1
ATOM 695 C CA . ILE A 1 92 ? 6.299 -3.258 -11.856 1.00 87.44 92 ILE A CA 1
ATOM 696 C C . ILE A 1 92 ? 5.114 -3.220 -10.893 1.00 87.44 92 ILE A C 1
ATOM 698 O O . ILE A 1 92 ? 4.799 -4.252 -10.302 1.00 87.44 92 ILE A O 1
ATOM 702 N N . ALA A 1 93 ? 4.414 -2.083 -10.813 1.00 87.50 93 ALA A N 1
ATOM 703 C CA . ALA A 1 93 ? 3.290 -1.878 -9.903 1.00 87.50 93 ALA A CA 1
ATOM 704 C C . ALA A 1 93 ? 2.183 -2.930 -10.068 1.00 87.50 93 ALA A C 1
ATOM 706 O O . ALA A 1 93 ? 1.601 -3.381 -9.091 1.00 87.50 93 ALA A O 1
ATOM 707 N N . THR A 1 94 ? 1.917 -3.380 -11.292 1.00 84.88 94 THR A N 1
ATOM 708 C CA . THR A 1 94 ? 0.806 -4.303 -11.586 1.00 84.88 94 THR A CA 1
ATOM 709 C C . THR A 1 94 ? 1.219 -5.777 -11.678 1.00 84.88 94 THR A C 1
ATOM 711 O O . THR A 1 94 ? 0.360 -6.648 -11.835 1.00 84.88 94 THR A O 1
ATOM 714 N N . SER A 1 95 ? 2.518 -6.078 -11.563 1.00 81.69 95 SER A N 1
ATOM 715 C CA . SER A 1 95 ? 3.068 -7.415 -11.829 1.00 81.69 95 SER A CA 1
ATOM 716 C C . SER A 1 95 ? 2.846 -8.457 -10.737 1.00 81.69 95 SER A C 1
ATOM 718 O O . SER A 1 95 ? 2.870 -9.645 -11.049 1.00 81.69 95 SER A O 1
ATOM 720 N N . ARG A 1 96 ? 2.663 -8.036 -9.477 1.00 83.19 96 ARG A N 1
ATOM 721 C CA . ARG A 1 96 ? 2.633 -8.911 -8.284 1.00 83.19 96 ARG A CA 1
ATOM 722 C C . ARG A 1 96 ? 3.902 -9.759 -8.066 1.00 83.19 96 ARG A C 1
ATOM 724 O O . ARG A 1 96 ? 3.896 -10.665 -7.241 1.00 83.19 96 ARG A O 1
ATOM 731 N N . LEU A 1 97 ? 4.982 -9.486 -8.800 1.00 83.75 97 LEU A N 1
ATOM 732 C CA . LEU A 1 97 ? 6.231 -10.245 -8.735 1.00 83.75 97 LEU A CA 1
ATOM 733 C C . LEU A 1 97 ? 7.098 -9.767 -7.567 1.00 83.75 97 LEU A C 1
ATOM 735 O O . LEU A 1 97 ? 7.607 -8.642 -7.585 1.00 83.75 97 LEU A O 1
ATOM 739 N N . THR A 1 98 ? 7.303 -10.639 -6.576 1.00 86.12 98 THR A N 1
ATOM 740 C CA . THR A 1 98 ? 8.075 -10.348 -5.354 1.00 86.12 98 THR A CA 1
ATOM 741 C C . THR A 1 98 ? 9.544 -10.041 -5.629 1.00 86.12 98 THR A C 1
ATOM 743 O O . THR A 1 98 ? 10.198 -9.372 -4.829 1.00 86.12 98 THR A O 1
ATOM 746 N N . GLU A 1 99 ? 10.053 -10.429 -6.797 1.00 86.31 99 GLU A N 1
ATOM 747 C CA . GLU A 1 99 ? 11.398 -10.120 -7.270 1.00 86.31 99 GLU A CA 1
ATOM 748 C C . GLU A 1 99 ? 11.667 -8.607 -7.356 1.00 86.31 99 GLU A C 1
ATOM 750 O O . GLU A 1 99 ? 12.819 -8.187 -7.260 1.00 86.31 99 GLU A O 1
ATOM 755 N N . PHE A 1 100 ? 10.633 -7.765 -7.483 1.00 88.44 100 PHE A N 1
ATOM 756 C CA . PHE A 1 100 ? 10.802 -6.309 -7.524 1.00 88.44 100 PHE A CA 1
ATOM 757 C C . PHE A 1 100 ? 10.985 -5.651 -6.152 1.00 88.44 100 PHE A C 1
ATOM 759 O O . PHE A 1 100 ? 11.391 -4.489 -6.093 1.00 88.44 100 PHE A O 1
ATOM 766 N N . VAL A 1 101 ? 10.747 -6.364 -5.048 1.00 88.38 101 VAL A N 1
ATOM 767 C CA . VAL A 1 101 ? 10.834 -5.809 -3.684 1.00 88.38 101 VAL A CA 1
ATOM 768 C C . VAL A 1 101 ? 12.179 -5.117 -3.394 1.00 88.38 101 VAL A C 1
ATOM 770 O O . VAL A 1 101 ? 12.157 -3.976 -2.922 1.00 88.38 101 VAL A O 1
ATOM 773 N N . PRO A 1 102 ? 13.352 -5.699 -3.723 1.00 86.75 102 PRO A N 1
ATOM 774 C CA . PRO A 1 102 ? 14.636 -5.031 -3.499 1.00 86.75 102 PRO A CA 1
ATOM 775 C C . PRO A 1 102 ? 14.769 -3.713 -4.273 1.00 86.75 102 PRO A C 1
ATOM 777 O O . PRO A 1 102 ? 15.295 -2.729 -3.749 1.00 86.75 102 PRO A O 1
ATOM 780 N N . LEU A 1 103 ? 14.262 -3.668 -5.511 1.00 86.31 103 LEU A N 1
ATOM 781 C CA . LEU A 1 103 ? 14.279 -2.463 -6.338 1.00 86.31 103 LEU A CA 1
ATOM 782 C C . LEU A 1 103 ? 13.390 -1.366 -5.736 1.00 86.31 103 LEU A C 1
ATOM 784 O O . LEU A 1 103 ? 13.796 -0.205 -5.705 1.00 86.31 103 LEU A O 1
ATOM 788 N N . LEU A 1 104 ? 12.218 -1.731 -5.204 1.00 87.06 104 LEU A N 1
ATOM 789 C CA . LEU A 1 104 ? 11.304 -0.799 -4.538 1.00 87.06 104 LEU A CA 1
ATOM 790 C C . LEU A 1 104 ? 11.930 -0.188 -3.282 1.00 87.06 104 LEU A C 1
ATOM 792 O O . LEU A 1 104 ? 11.866 1.025 -3.097 1.00 87.06 104 LEU A O 1
ATOM 796 N N . PHE A 1 105 ? 12.587 -0.987 -2.438 1.00 85.81 105 PHE A N 1
ATOM 797 C CA . PHE A 1 105 ? 13.262 -0.450 -1.251 1.00 85.81 105 PHE A CA 1
ATOM 798 C C . PHE A 1 105 ? 14.475 0.407 -1.595 1.00 85.81 105 PHE A C 1
ATOM 800 O O . PHE A 1 105 ? 14.742 1.399 -0.914 1.00 85.81 105 PHE A O 1
ATOM 807 N N . LYS A 1 106 ? 15.185 0.083 -2.677 1.00 82.50 106 LYS A N 1
ATOM 808 C CA . LYS A 1 106 ? 16.250 0.945 -3.188 1.00 82.50 106 LYS A CA 1
ATOM 809 C C . LYS A 1 106 ? 15.694 2.284 -3.678 1.00 82.50 106 LYS A C 1
ATOM 811 O O . LYS A 1 106 ? 16.243 3.325 -3.333 1.00 82.50 106 LYS A O 1
ATOM 816 N N . ALA A 1 107 ? 14.565 2.257 -4.387 1.00 80.88 107 ALA A N 1
ATOM 817 C CA . ALA A 1 107 ? 13.831 3.440 -4.834 1.00 80.88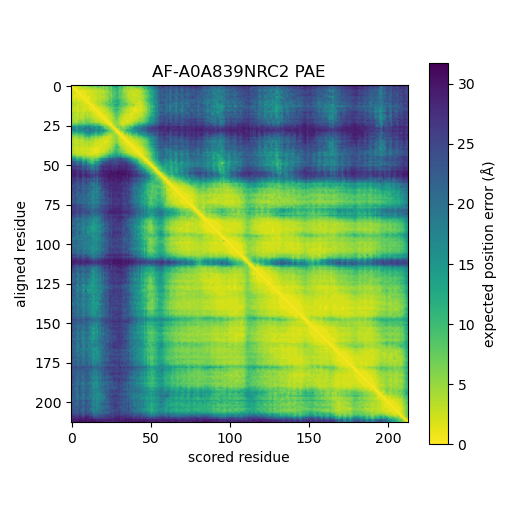 107 ALA A CA 1
ATOM 818 C C . ALA A 1 107 ? 13.308 4.321 -3.682 1.00 80.88 107 ALA A C 1
ATOM 820 O O . ALA A 1 107 ? 13.123 5.521 -3.870 1.00 80.88 107 ALA A O 1
ATOM 821 N N . MET A 1 108 ? 13.076 3.759 -2.488 1.00 80.31 108 MET A N 1
ATOM 822 C CA . MET A 1 108 ? 12.688 4.529 -1.293 1.00 80.31 108 MET A CA 1
ATOM 823 C C . MET A 1 108 ? 13.825 5.379 -0.723 1.00 80.31 108 MET A C 1
ATOM 825 O O . MET A 1 108 ? 13.568 6.401 -0.093 1.00 80.31 108 MET A O 1
ATOM 829 N N . ASN A 1 109 ? 15.068 4.935 -0.902 1.00 76.62 109 ASN A N 1
ATOM 830 C CA . ASN A 1 109 ? 16.257 5.650 -0.435 1.00 76.62 109 ASN A CA 1
ATOM 831 C C . ASN A 1 109 ? 16.773 6.666 -1.462 1.00 76.62 109 ASN A C 1
ATOM 833 O O . ASN A 1 109 ? 17.730 7.388 -1.187 1.00 76.62 109 ASN A O 1
ATOM 837 N N . ASP A 1 110 ? 16.167 6.699 -2.645 1.00 71.69 110 ASP A N 1
ATOM 838 C CA . ASP A 1 110 ? 16.570 7.557 -3.745 1.00 71.69 110 ASP A CA 1
ATOM 839 C C . ASP A 1 110 ? 15.921 8.944 -3.574 1.00 71.69 110 ASP A C 1
ATOM 841 O O . ASP A 1 110 ? 14.778 9.168 -3.965 1.00 71.69 110 ASP A O 1
ATOM 845 N N . ASP A 1 111 ? 16.640 9.875 -2.940 1.00 63.31 111 ASP A N 1
ATOM 846 C CA . ASP A 1 111 ? 16.193 11.262 -2.683 1.00 63.31 111 ASP A CA 1
ATOM 847 C C . ASP A 1 111 ? 16.468 12.192 -3.891 1.00 63.31 111 ASP A C 1
ATOM 849 O O . ASP A 1 111 ? 16.621 13.408 -3.770 1.00 63.31 111 ASP A O 1
ATOM 853 N N . SER A 1 112 ? 16.623 11.609 -5.084 1.00 57.41 112 SER A N 1
ATOM 854 C CA . SER A 1 112 ? 17.305 12.227 -6.229 1.00 57.41 112 SER A CA 1
ATOM 855 C C . SER A 1 112 ? 16.478 13.215 -7.060 1.00 57.41 112 SER A C 1
ATOM 857 O O . SER A 1 112 ? 16.964 13.682 -8.093 1.00 57.41 112 SER A O 1
ATOM 859 N N . GLY A 1 113 ? 15.277 13.625 -6.637 1.00 57.91 113 GLY A N 1
ATOM 860 C CA . GLY A 1 113 ? 14.550 14.631 -7.412 1.00 57.91 113 GLY A CA 1
ATOM 861 C C . GLY A 1 113 ? 13.305 15.230 -6.773 1.00 57.91 113 GLY A C 1
ATOM 862 O O . GLY A 1 113 ? 12.323 14.543 -6.526 1.00 57.91 113 GLY A O 1
ATOM 863 N N . LEU A 1 114 ? 13.302 16.561 -6.647 1.00 59.91 114 LEU A N 1
ATOM 864 C CA . LEU A 1 114 ? 12.110 17.371 -6.351 1.00 59.91 114 LEU A CA 1
ATOM 865 C C . LEU A 1 114 ? 11.167 17.529 -7.559 1.00 59.91 114 LEU A C 1
ATOM 867 O O . LEU A 1 114 ? 10.106 18.136 -7.429 1.00 59.91 114 LEU A O 1
ATOM 871 N N . ALA A 1 115 ? 11.552 17.056 -8.751 1.00 76.62 115 ALA A N 1
ATOM 872 C CA . ALA A 1 115 ? 10.701 17.194 -9.928 1.00 76.62 115 ALA A CA 1
ATOM 873 C C . ALA A 1 115 ? 9.479 16.270 -9.821 1.00 76.62 115 ALA A C 1
ATOM 875 O O . ALA A 1 115 ? 9.603 15.089 -9.496 1.00 76.62 115 ALA A O 1
ATOM 876 N N . GLN A 1 116 ? 8.305 16.827 -10.130 1.00 76.50 116 GLN A N 1
ATOM 877 C CA . GLN A 1 116 ? 7.002 16.177 -9.965 1.00 76.50 116 GLN A CA 1
ATOM 878 C C . GLN A 1 116 ? 6.932 14.794 -10.630 1.00 76.50 116 GLN A C 1
ATOM 880 O O . GLN A 1 116 ? 6.375 13.866 -10.059 1.00 76.50 116 GLN A O 1
ATOM 885 N N . GLU A 1 117 ? 7.576 14.628 -11.786 1.00 77.44 117 GLU A N 1
ATOM 886 C CA . GLU A 1 117 ? 7.626 13.355 -12.510 1.00 77.44 117 GLU A CA 1
ATOM 887 C C . GLU A 1 117 ? 8.221 12.207 -11.671 1.00 77.44 117 GLU A C 1
ATOM 889 O O . GLU A 1 117 ? 7.732 11.079 -11.734 1.00 77.44 117 GLU A O 1
ATOM 894 N N . TYR A 1 118 ? 9.236 12.481 -10.842 1.00 76.06 118 TYR A N 1
ATOM 895 C CA . TYR A 1 118 ? 9.820 11.465 -9.958 1.00 76.06 118 TYR A CA 1
ATOM 896 C C . TYR A 1 118 ? 8.893 11.129 -8.798 1.00 76.06 118 TYR A C 1
ATOM 898 O O . TYR A 1 118 ? 8.768 9.958 -8.446 1.00 76.06 118 TYR A O 1
ATOM 906 N N . ILE A 1 119 ? 8.210 12.133 -8.244 1.00 77.00 119 ILE A N 1
ATOM 907 C CA . ILE A 1 119 ? 7.214 11.943 -7.184 1.00 77.00 119 ILE A CA 1
ATOM 908 C C . ILE A 1 119 ? 6.069 11.063 -7.701 1.00 77.00 119 ILE A C 1
ATOM 910 O O . ILE A 1 119 ? 5.678 10.105 -7.033 1.00 77.00 119 ILE A O 1
ATOM 914 N N . ASP A 1 120 ? 5.581 11.333 -8.912 1.00 81.12 120 ASP A N 1
ATOM 915 C CA . ASP A 1 120 ? 4.491 10.582 -9.540 1.00 81.12 120 ASP A CA 1
ATOM 916 C C . ASP A 1 120 ? 4.917 9.145 -9.881 1.00 81.12 120 ASP A C 1
ATOM 918 O O . ASP A 1 120 ? 4.176 8.187 -9.635 1.00 81.12 120 ASP A O 1
ATOM 922 N N . ARG A 1 121 ? 6.141 8.959 -10.389 1.00 84.19 121 ARG A N 1
ATOM 923 C CA . ARG A 1 121 ? 6.700 7.627 -10.667 1.00 84.19 121 ARG A CA 1
ATOM 924 C C . ARG A 1 121 ? 6.906 6.822 -9.392 1.00 84.19 121 ARG A C 1
ATOM 926 O O . ARG A 1 121 ? 6.570 5.642 -9.347 1.00 84.19 121 ARG A O 1
ATOM 933 N N . GLN A 1 122 ? 7.421 7.458 -8.347 1.00 80.19 122 GLN A N 1
ATOM 934 C CA . GLN A 1 122 ? 7.604 6.838 -7.044 1.00 80.19 122 GLN A CA 1
ATOM 935 C C . GLN A 1 122 ? 6.247 6.443 -6.432 1.00 80.19 122 GLN A C 1
ATOM 937 O O . GLN A 1 122 ? 6.095 5.322 -5.949 1.00 80.19 122 GLN A O 1
ATOM 942 N N . ALA A 1 123 ? 5.231 7.307 -6.523 1.00 80.50 123 ALA A N 1
ATOM 943 C CA . ALA A 1 123 ? 3.868 6.973 -6.111 1.00 80.50 123 ALA A CA 1
ATOM 944 C C . ALA A 1 123 ? 3.300 5.785 -6.907 1.00 80.50 123 ALA A C 1
ATOM 946 O O . ALA A 1 123 ? 2.698 4.889 -6.317 1.00 80.50 123 ALA A O 1
ATOM 947 N N . THR A 1 124 ? 3.543 5.740 -8.220 1.00 86.12 124 THR A N 1
ATOM 948 C CA . THR A 1 124 ? 3.139 4.620 -9.087 1.00 86.12 124 THR A CA 1
ATOM 949 C C . THR A 1 124 ? 3.790 3.315 -8.645 1.00 86.12 124 THR A C 1
ATOM 951 O O . THR A 1 124 ? 3.098 2.317 -8.475 1.00 86.12 124 THR A O 1
ATOM 954 N N . LEU A 1 125 ? 5.098 3.325 -8.381 1.00 86.12 125 LEU A N 1
ATOM 955 C CA . LEU A 1 125 ? 5.819 2.147 -7.904 1.00 86.12 125 LEU A CA 1
ATOM 956 C C . LEU A 1 125 ? 5.271 1.632 -6.573 1.00 86.12 125 LEU A C 1
ATOM 958 O O . LEU A 1 125 ? 5.174 0.425 -6.398 1.00 86.12 125 LEU A O 1
ATOM 962 N N . PHE A 1 126 ? 4.865 2.508 -5.652 1.00 83.56 126 PHE A N 1
ATOM 963 C CA . PHE A 1 126 ? 4.329 2.061 -4.363 1.00 83.56 126 PHE A CA 1
ATOM 964 C C . PHE A 1 126 ? 2.893 1.541 -4.414 1.00 83.56 126 PHE A C 1
ATOM 966 O O . PHE A 1 126 ? 2.525 0.779 -3.521 1.00 83.56 126 PHE A O 1
ATOM 973 N N . ARG A 1 127 ? 2.140 1.802 -5.495 1.00 85.88 127 ARG A N 1
ATOM 974 C CA . ARG A 1 127 ? 0.888 1.069 -5.776 1.00 85.88 127 ARG A CA 1
ATOM 975 C C . ARG A 1 127 ? 1.118 -0.431 -5.949 1.00 85.88 127 ARG A C 1
ATOM 977 O O . ARG A 1 127 ? 0.172 -1.198 -5.864 1.00 85.88 127 ARG A O 1
ATOM 984 N N . TYR A 1 128 ? 2.363 -0.872 -6.139 1.00 89.44 128 TYR A N 1
ATOM 985 C CA . TYR A 1 128 ? 2.738 -2.285 -6.101 1.00 89.44 128 TYR A CA 1
ATOM 986 C C . TYR A 1 128 ? 2.137 -3.048 -4.912 1.00 89.44 128 TYR A C 1
ATOM 988 O O . TYR A 1 128 ? 1.620 -4.152 -5.084 1.00 89.44 128 TYR A O 1
ATOM 996 N N . PHE A 1 129 ? 2.153 -2.448 -3.718 1.00 88.88 129 PHE A N 1
ATOM 997 C CA . PHE A 1 129 ? 1.620 -3.090 -2.515 1.00 88.88 129 PHE A CA 1
ATOM 998 C C . PHE A 1 129 ? 0.088 -3.195 -2.516 1.00 88.88 129 PHE A C 1
ATOM 1000 O O . PHE A 1 129 ? -0.438 -4.069 -1.835 1.00 88.88 129 PHE A O 1
ATOM 1007 N N . ASP A 1 130 ? -0.618 -2.392 -3.322 1.00 86.12 130 ASP A N 1
ATOM 1008 C CA . ASP A 1 130 ? -2.072 -2.512 -3.512 1.00 86.12 130 ASP A CA 1
ATOM 1009 C C . ASP A 1 130 ? -2.443 -3.765 -4.317 1.00 86.12 130 ASP A C 1
ATOM 1011 O O . ASP A 1 130 ? -3.563 -4.267 -4.219 1.00 86.12 130 ASP A O 1
ATOM 1015 N N . PHE A 1 131 ? -1.520 -4.253 -5.152 1.00 84.56 131 PHE A N 1
ATOM 1016 C CA . PHE A 1 131 ? -1.764 -5.381 -6.048 1.00 84.56 131 PHE A CA 1
ATOM 1017 C C . PHE A 1 131 ? -1.217 -6.710 -5.531 1.00 84.56 131 PHE A C 1
ATOM 1019 O O . PHE A 1 131 ? -1.606 -7.747 -6.071 1.00 84.56 131 PHE A O 1
ATOM 1026 N N . LEU A 1 132 ? -0.337 -6.693 -4.528 1.00 86.75 132 LEU A N 1
ATOM 1027 C CA . LEU A 1 132 ? 0.145 -7.898 -3.857 1.00 86.75 132 LEU A CA 1
ATOM 1028 C C . LEU A 1 132 ? -0.940 -8.555 -2.997 1.00 86.75 132 LEU A C 1
ATOM 1030 O O . LEU A 1 132 ? -1.883 -7.908 -2.541 1.00 86.75 132 LEU A O 1
ATOM 1034 N N . ASP A 1 133 ? -0.762 -9.847 -2.721 1.00 87.00 133 ASP A N 1
ATOM 1035 C CA . ASP A 1 133 ? -1.548 -10.525 -1.694 1.00 87.00 133 ASP A CA 1
ATOM 1036 C C . ASP A 1 133 ? -1.331 -9.833 -0.342 1.00 87.00 133 ASP A C 1
ATOM 1038 O O . ASP A 1 133 ? -0.192 -9.552 0.042 1.00 87.00 133 ASP A O 1
ATOM 1042 N N . LYS A 1 134 ? -2.420 -9.564 0.391 1.00 86.56 134 LYS A N 1
ATOM 1043 C CA . LYS A 1 134 ? -2.376 -8.780 1.639 1.00 86.56 134 LYS A CA 1
ATOM 1044 C C . LYS A 1 134 ? -1.360 -9.325 2.637 1.00 86.56 134 LYS A C 1
ATOM 1046 O O . LYS A 1 134 ? -0.558 -8.556 3.159 1.00 86.56 134 LYS A O 1
ATOM 1051 N N . ASP A 1 135 ? -1.347 -10.639 2.839 1.00 87.94 135 ASP A N 1
ATOM 1052 C CA . ASP A 1 135 ? -0.431 -11.292 3.778 1.00 87.94 135 ASP A CA 1
ATOM 1053 C C . ASP A 1 135 ? 1.035 -11.112 3.357 1.00 87.94 135 ASP A C 1
ATOM 1055 O O . ASP A 1 135 ? 1.903 -10.866 4.195 1.00 87.94 135 ASP A O 1
ATOM 1059 N N . GLN A 1 136 ? 1.317 -11.163 2.050 1.00 89.50 136 GLN A N 1
ATOM 1060 C CA . GLN A 1 136 ? 2.659 -10.917 1.521 1.00 89.50 136 GLN A CA 1
ATOM 1061 C C . GLN A 1 136 ? 3.058 -9.449 1.685 1.00 89.50 136 GLN A C 1
ATOM 1063 O O . GLN A 1 136 ? 4.166 -9.162 2.135 1.00 89.50 136 GLN A O 1
ATOM 1068 N N . ALA A 1 137 ? 2.162 -8.517 1.349 1.00 91.25 137 ALA A N 1
ATOM 1069 C CA . ALA A 1 137 ? 2.410 -7.087 1.493 1.00 91.25 137 ALA A CA 1
ATOM 1070 C C . ALA A 1 137 ? 2.682 -6.713 2.960 1.00 91.25 137 ALA A C 1
ATOM 1072 O O . ALA A 1 137 ? 3.662 -6.019 3.240 1.00 91.25 137 ALA A O 1
ATOM 1073 N N . ILE A 1 138 ? 1.880 -7.234 3.896 1.00 91.88 138 ILE A N 1
ATOM 1074 C CA . ILE A 1 138 ? 2.081 -7.069 5.342 1.00 91.88 138 ILE A CA 1
ATOM 1075 C C . ILE A 1 138 ? 3.444 -7.636 5.751 1.00 91.88 138 ILE A C 1
ATOM 1077 O O . ILE A 1 138 ? 4.237 -6.920 6.363 1.00 91.88 138 ILE A O 1
ATOM 1081 N N . ALA A 1 139 ? 3.760 -8.878 5.368 1.00 92.31 139 ALA A N 1
ATOM 1082 C CA . ALA A 1 139 ? 5.031 -9.509 5.719 1.00 92.31 139 ALA A CA 1
ATOM 1083 C C . ALA A 1 139 ? 6.247 -8.705 5.222 1.00 92.31 139 ALA A C 1
ATOM 1085 O O . ALA A 1 139 ? 7.202 -8.507 5.973 1.00 92.31 139 ALA A O 1
ATOM 1086 N N . ILE A 1 140 ? 6.200 -8.198 3.986 1.00 92.12 140 ILE A N 1
ATOM 1087 C CA . ILE A 1 140 ? 7.284 -7.410 3.386 1.00 92.12 140 ILE A CA 1
ATOM 1088 C C . ILE A 1 140 ? 7.436 -6.051 4.086 1.00 92.12 140 ILE A C 1
ATOM 1090 O O . ILE A 1 140 ? 8.541 -5.684 4.491 1.00 92.12 140 ILE A O 1
ATOM 1094 N N . LEU A 1 141 ? 6.344 -5.293 4.234 1.00 9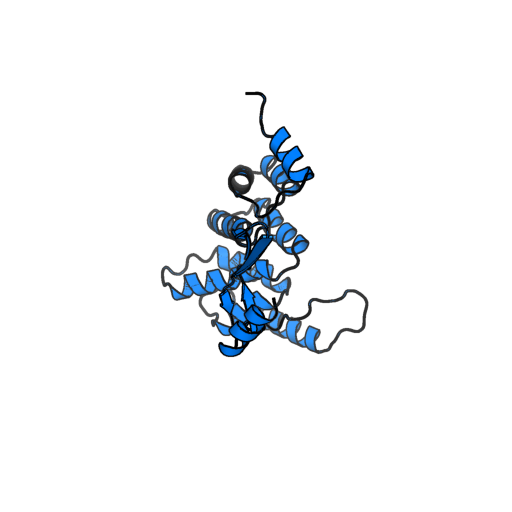2.00 141 LEU A N 1
ATOM 1095 C CA . LEU A 1 141 ? 6.390 -3.927 4.768 1.00 92.00 141 LEU A CA 1
ATOM 1096 C C . LEU A 1 141 ? 6.763 -3.908 6.253 1.00 92.00 141 LEU A C 1
ATOM 1098 O O . LEU A 1 141 ? 7.647 -3.149 6.656 1.00 92.00 141 LEU A O 1
ATOM 1102 N N . TYR A 1 142 ? 6.129 -4.756 7.066 1.00 92.56 142 TYR A N 1
ATOM 1103 C CA . TYR A 1 142 ? 6.428 -4.832 8.497 1.00 92.56 142 TYR A CA 1
ATOM 1104 C C . TYR A 1 142 ? 7.783 -5.490 8.766 1.00 92.56 142 TYR A C 1
ATOM 1106 O O . TYR A 1 142 ? 8.480 -5.063 9.685 1.00 92.56 142 TYR A O 1
ATOM 1114 N N . GLY A 1 143 ? 8.203 -6.450 7.934 1.00 91.50 143 GLY A N 1
ATOM 1115 C CA . GLY A 1 143 ? 9.554 -7.009 7.984 1.00 91.50 143 GLY A CA 1
ATOM 1116 C C . GLY A 1 143 ? 10.626 -5.931 7.823 1.00 91.50 143 GLY A C 1
ATOM 1117 O O . GLY A 1 143 ? 11.557 -5.869 8.623 1.00 91.50 143 GLY A O 1
ATOM 1118 N N . GLN A 1 144 ? 10.449 -5.012 6.866 1.00 90.00 144 GLN A N 1
ATOM 1119 C CA . GLN A 1 144 ? 11.376 -3.892 6.689 1.00 90.00 144 GLN A CA 1
ATOM 1120 C C . GLN A 1 144 ? 11.319 -2.886 7.850 1.00 90.00 144 GLN A C 1
ATOM 1122 O O . GLN A 1 144 ? 12.353 -2.350 8.238 1.00 90.00 144 GLN A O 1
ATOM 1127 N N . LEU A 1 145 ? 10.143 -2.633 8.440 1.00 89.44 145 LEU A N 1
ATOM 1128 C CA . LEU A 1 145 ? 10.023 -1.750 9.613 1.00 89.44 145 LEU A CA 1
ATOM 1129 C C . LEU A 1 145 ? 10.702 -2.307 10.872 1.00 89.44 145 LEU A C 1
ATOM 1131 O O . LEU A 1 145 ? 11.093 -1.530 11.745 1.00 89.44 145 LEU A O 1
ATOM 1135 N N . LEU A 1 146 ? 10.814 -3.631 10.976 1.00 89.44 146 LEU A N 1
ATOM 1136 C CA . LEU A 1 146 ? 11.515 -4.319 12.061 1.00 89.44 146 LEU A CA 1
ATOM 1137 C C . LEU A 1 146 ? 13.029 -4.416 11.831 1.00 89.44 146 LEU A C 1
ATOM 1139 O O . LEU A 1 146 ? 13.745 -4.788 12.756 1.00 89.44 146 LEU A O 1
ATOM 1143 N N . SER A 1 147 ? 13.511 -4.090 10.630 1.00 86.94 147 SER A N 1
ATOM 1144 C CA . SER A 1 147 ? 14.924 -4.194 10.285 1.00 86.94 147 SER A CA 1
ATOM 1145 C C . SER A 1 147 ? 15.774 -3.120 10.969 1.00 86.94 147 SER A C 1
ATOM 1147 O O . SER A 1 147 ? 15.371 -1.961 11.103 1.00 86.94 147 SER A O 1
ATOM 1149 N N . ASP A 1 148 ? 16.991 -3.499 11.359 1.00 79.88 148 ASP A N 1
ATOM 1150 C CA . ASP A 1 148 ? 17.959 -2.601 11.997 1.00 79.88 148 ASP A CA 1
ATOM 1151 C C . ASP A 1 148 ? 18.545 -1.562 11.022 1.00 79.88 148 ASP A C 1
ATOM 1153 O O . ASP A 1 148 ? 19.063 -0.531 11.451 1.00 79.88 148 ASP A O 1
ATOM 1157 N N . ASP A 1 149 ? 18.442 -1.802 9.710 1.00 82.25 149 ASP A N 1
ATOM 1158 C CA . ASP A 1 149 ? 18.914 -0.906 8.646 1.00 82.25 149 ASP A CA 1
ATOM 1159 C C . ASP A 1 149 ? 17.850 0.096 8.155 1.00 82.25 149 ASP A C 1
ATOM 1161 O O . ASP A 1 149 ? 18.077 0.817 7.179 1.00 82.25 149 ASP A O 1
ATOM 1165 N N . LEU A 1 150 ? 16.699 0.174 8.836 1.00 84.56 150 LEU A N 1
ATOM 1166 C CA . LEU A 1 150 ? 15.592 1.046 8.452 1.00 84.56 150 LEU A CA 1
ATOM 1167 C C . LEU A 1 150 ? 16.015 2.522 8.404 1.00 84.56 150 LEU A C 1
ATOM 1169 O O . LEU A 1 150 ? 16.348 3.143 9.418 1.00 84.56 150 LEU A O 1
ATOM 1173 N N . THR A 1 151 ? 15.893 3.130 7.224 1.00 84.69 151 THR A N 1
ATOM 1174 C CA . THR A 1 151 ? 16.164 4.561 7.049 1.00 84.69 151 THR A CA 1
ATOM 1175 C C . THR A 1 151 ? 14.935 5.418 7.364 1.00 84.69 151 THR A C 1
ATOM 1177 O O . THR A 1 151 ? 13.782 4.991 7.258 1.00 84.69 151 THR A O 1
ATOM 1180 N N . GLY A 1 152 ? 15.153 6.694 7.703 1.00 81.56 152 GLY A N 1
ATOM 1181 C CA . GLY A 1 152 ? 14.052 7.641 7.920 1.00 81.56 152 GLY A CA 1
ATOM 1182 C C . GLY A 1 152 ? 13.189 7.892 6.671 1.00 81.56 152 GLY A C 1
ATOM 1183 O O . GLY A 1 152 ? 12.005 8.212 6.803 1.00 81.56 152 GLY A O 1
ATOM 1184 N N . ALA A 1 153 ? 13.757 7.738 5.470 1.00 81.94 153 ALA A N 1
ATOM 11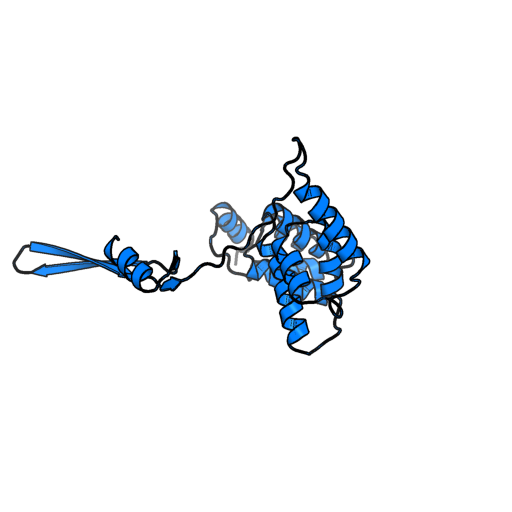85 C CA . ALA A 1 153 ? 13.036 7.852 4.201 1.00 81.94 153 ALA A CA 1
ATOM 1186 C C . ALA A 1 153 ? 12.131 6.633 3.969 1.00 81.94 153 ALA A C 1
ATOM 1188 O O . ALA A 1 153 ? 10.922 6.796 3.776 1.00 81.94 153 ALA A O 1
ATOM 1189 N N . GLN A 1 154 ? 12.687 5.424 4.120 1.00 84.19 154 GLN A N 1
ATOM 1190 C CA . GLN A 1 154 ? 11.927 4.172 4.085 1.00 84.19 154 GLN A CA 1
ATOM 1191 C C . GLN A 1 154 ? 10.785 4.193 5.096 1.00 84.19 154 GLN A C 1
ATOM 1193 O O . GLN A 1 154 ? 9.646 3.924 4.734 1.00 84.19 154 GLN A O 1
ATOM 1198 N N . PHE A 1 155 ? 11.049 4.616 6.335 1.00 85.25 155 PHE A N 1
ATOM 1199 C CA . PHE A 1 155 ? 10.024 4.748 7.369 1.00 85.25 155 PHE A CA 1
ATOM 1200 C C . PHE A 1 155 ? 8.820 5.581 6.905 1.00 85.25 155 PHE A C 1
ATOM 1202 O O . PHE A 1 155 ? 7.669 5.168 7.072 1.00 85.25 155 PHE A O 1
ATOM 1209 N N . LYS A 1 156 ? 9.066 6.763 6.321 1.00 83.44 156 LYS A N 1
ATOM 1210 C CA . LYS A 1 156 ? 7.998 7.663 5.860 1.00 83.44 156 LYS A CA 1
ATOM 1211 C C . LYS A 1 156 ? 7.172 7.021 4.752 1.00 83.44 156 LYS A C 1
ATOM 1213 O O . LYS A 1 156 ? 5.944 7.103 4.801 1.00 83.44 156 LYS A O 1
ATOM 1218 N N . ILE A 1 157 ? 7.842 6.399 3.787 1.00 83.88 157 ILE A N 1
ATOM 1219 C CA . ILE A 1 157 ? 7.203 5.794 2.621 1.00 83.88 157 ILE A CA 1
ATOM 1220 C C . ILE A 1 157 ? 6.427 4.537 3.016 1.00 83.88 157 ILE A C 1
ATOM 1222 O O . ILE A 1 157 ? 5.255 4.429 2.670 1.00 83.88 157 ILE A O 1
ATOM 1226 N N . ILE A 1 158 ? 7.030 3.634 3.791 1.00 88.06 158 ILE A N 1
ATOM 1227 C CA . ILE A 1 158 ? 6.381 2.403 4.255 1.00 88.06 158 ILE A CA 1
ATOM 1228 C C . ILE A 1 158 ? 5.156 2.738 5.106 1.00 88.06 158 ILE A C 1
ATOM 1230 O O . ILE A 1 158 ? 4.083 2.195 4.871 1.00 88.06 158 ILE A O 1
ATOM 1234 N N . SER A 1 159 ? 5.272 3.701 6.029 1.00 84.44 159 SER A N 1
ATOM 1235 C CA . SER A 1 159 ? 4.117 4.153 6.818 1.00 84.44 159 SER A CA 1
ATOM 1236 C C . SER A 1 159 ? 2.987 4.679 5.929 1.00 84.44 159 SER A C 1
ATOM 1238 O O . SER A 1 159 ? 1.816 4.458 6.224 1.00 84.44 159 SER A O 1
ATOM 1240 N N . LYS A 1 160 ? 3.331 5.394 4.848 1.00 83.00 160 LYS A N 1
ATOM 1241 C CA . LYS A 1 160 ? 2.348 5.894 3.884 1.00 83.00 160 LYS A CA 1
ATOM 1242 C C . LYS A 1 160 ? 1.694 4.738 3.128 1.00 83.00 160 LYS A C 1
ATOM 1244 O O . LYS A 1 160 ? 0.473 4.730 3.055 1.00 83.00 160 LYS A O 1
ATOM 1249 N N . ALA A 1 161 ? 2.471 3.765 2.653 1.00 85.38 161 ALA A N 1
ATOM 1250 C CA . ALA A 1 161 ? 1.959 2.581 1.963 1.00 85.38 161 ALA A CA 1
ATOM 1251 C C . ALA A 1 161 ? 0.996 1.774 2.850 1.00 85.38 161 ALA A C 1
ATOM 1253 O O . ALA A 1 161 ? -0.120 1.492 2.433 1.00 85.38 161 ALA A O 1
ATOM 1254 N N . ILE A 1 162 ? 1.365 1.499 4.109 1.00 88.12 162 ILE A N 1
ATOM 1255 C CA . ILE A 1 162 ? 0.488 0.796 5.064 1.00 88.12 162 ILE A CA 1
ATOM 1256 C C . ILE A 1 162 ? -0.851 1.528 5.218 1.00 88.12 162 ILE A C 1
ATOM 1258 O O . ILE A 1 162 ? -1.905 0.894 5.181 1.00 88.12 162 ILE A O 1
ATOM 1262 N N . SER A 1 163 ? -0.809 2.861 5.344 1.00 81.19 163 SER A N 1
ATOM 1263 C CA . SER A 1 163 ? -2.021 3.674 5.475 1.00 81.19 163 SER A CA 1
ATOM 1264 C C . SER A 1 163 ? -2.870 3.705 4.204 1.00 81.19 163 SER A C 1
ATOM 1266 O O . SER A 1 163 ? -4.077 3.516 4.280 1.00 81.19 163 SER A O 1
ATOM 1268 N N . SER A 1 164 ? -2.261 3.916 3.032 1.00 79.94 164 SER A N 1
ATOM 1269 C CA . SER A 1 164 ? -2.996 4.073 1.772 1.00 79.94 164 SER A CA 1
ATOM 1270 C C . SER A 1 164 ? -3.602 2.768 1.274 1.00 79.94 164 SER A C 1
ATOM 1272 O O . SER A 1 164 ? -4.639 2.793 0.620 1.00 79.94 164 SER A O 1
ATOM 1274 N N . SER A 1 165 ? -2.961 1.646 1.593 1.00 82.12 165 SER A N 1
ATOM 1275 C CA . SER A 1 165 ? -3.360 0.310 1.146 1.00 82.12 165 SER A CA 1
ATOM 1276 C C . SER A 1 165 ? -4.217 -0.433 2.184 1.00 82.12 165 SER A C 1
ATOM 1278 O O . SER A 1 165 ? -4.550 -1.600 1.981 1.00 82.12 165 SER A O 1
ATOM 1280 N N . ASN A 1 166 ? -4.566 0.224 3.302 1.00 81.38 166 ASN A N 1
ATOM 1281 C CA . ASN A 1 166 ? -5.309 -0.352 4.429 1.00 81.38 166 ASN A CA 1
ATOM 1282 C C . ASN A 1 166 ? -4.716 -1.702 4.907 1.00 81.38 166 ASN A C 1
ATOM 1284 O O . ASN A 1 166 ? -5.420 -2.701 5.077 1.00 81.38 166 ASN A O 1
ATOM 1288 N N . LEU A 1 167 ? -3.390 -1.736 5.092 1.00 87.38 167 LEU A N 1
ATOM 1289 C CA . LEU A 1 167 ? -2.618 -2.923 5.497 1.00 87.38 167 LEU A CA 1
ATOM 1290 C C . LEU A 1 167 ? -2.313 -2.923 7.004 1.00 87.38 167 LEU A C 1
ATOM 1292 O O . LEU A 1 167 ? -1.250 -3.370 7.428 1.00 87.38 167 LEU A O 1
ATOM 1296 N N . ILE A 1 168 ? -3.218 -2.368 7.813 1.00 87.88 168 ILE A N 1
ATOM 1297 C CA . ILE A 1 168 ? -3.050 -2.272 9.266 1.00 87.88 168 ILE A CA 1
ATOM 1298 C C . ILE A 1 168 ? -3.201 -3.664 9.890 1.00 87.88 168 ILE A C 1
ATOM 1300 O O . ILE A 1 168 ? -4.280 -4.262 9.842 1.00 87.88 168 ILE A O 1
ATOM 1304 N N . ASP A 1 169 ? -2.124 -4.130 10.518 1.00 88.69 169 ASP A N 1
ATOM 1305 C CA . ASP A 1 169 ? -2.047 -5.399 11.242 1.00 88.69 169 ASP A CA 1
ATOM 1306 C C . ASP A 1 169 ? -1.595 -5.168 12.695 1.00 88.69 169 ASP A C 1
ATOM 1308 O O . ASP A 1 169 ? -0.485 -4.687 12.944 1.00 88.69 169 ASP A O 1
ATOM 1312 N N . TYR A 1 170 ? -2.471 -5.482 13.654 1.00 87.00 170 TYR A N 1
ATOM 1313 C CA . TYR A 1 170 ? -2.231 -5.233 15.079 1.00 87.00 170 TYR A CA 1
ATOM 1314 C C . TYR A 1 170 ? -1.234 -6.212 15.715 1.00 87.00 170 TYR A C 1
ATOM 1316 O O . TYR A 1 170 ? -0.464 -5.806 16.589 1.00 87.00 170 TYR A O 1
ATOM 1324 N N . ASP A 1 171 ? -1.159 -7.452 15.228 1.00 87.62 171 ASP A N 1
ATOM 1325 C CA . ASP A 1 171 ? -0.182 -8.437 15.706 1.00 87.62 171 ASP A CA 1
ATOM 1326 C C . ASP A 1 171 ? 1.240 -8.005 15.318 1.00 87.62 171 ASP A C 1
ATOM 1328 O O . ASP A 1 171 ? 2.200 -8.140 16.083 1.00 87.62 171 ASP A O 1
ATOM 1332 N N . GLN A 1 172 ? 1.402 -7.435 14.123 1.00 90.81 172 GLN A N 1
ATOM 1333 C CA . GLN A 1 172 ? 2.676 -6.860 13.698 1.00 90.81 172 GLN A CA 1
ATOM 1334 C C . GLN A 1 172 ? 2.989 -5.547 14.426 1.00 90.81 172 GLN A C 1
ATOM 1336 O O . GLN A 1 172 ? 4.156 -5.268 14.709 1.00 90.81 172 GLN A O 1
ATOM 1341 N N . VAL A 1 173 ? 1.976 -4.748 14.778 1.00 88.69 173 VAL A N 1
ATOM 1342 C CA . VAL A 1 173 ? 2.158 -3.542 15.605 1.00 88.69 173 VAL A CA 1
ATOM 1343 C C . VAL A 1 173 ? 2.711 -3.890 16.986 1.00 88.69 173 VAL A C 1
ATOM 1345 O O . VAL A 1 173 ? 3.615 -3.200 17.455 1.00 88.69 173 VAL A O 1
ATOM 1348 N N . GLU A 1 174 ? 2.251 -4.971 17.617 1.00 87.81 174 GLU A N 1
ATOM 1349 C CA . GLU A 1 174 ? 2.804 -5.425 18.899 1.00 87.81 174 GLU A CA 1
ATOM 1350 C C . GLU A 1 174 ? 4.304 -5.743 18.787 1.00 87.81 174 GLU A C 1
ATOM 1352 O O . GLU A 1 174 ? 5.112 -5.286 19.603 1.00 87.81 174 GLU A O 1
ATOM 1357 N N . LYS A 1 175 ? 4.711 -6.428 17.711 1.00 90.69 175 LYS A N 1
ATOM 1358 C CA . LYS A 1 175 ? 6.131 -6.700 17.431 1.00 90.69 175 LYS A CA 1
ATOM 1359 C C . LYS A 1 175 ? 6.928 -5.412 17.225 1.00 90.69 175 LYS A C 1
ATOM 1361 O O . LYS A 1 175 ? 8.039 -5.288 17.737 1.00 90.69 175 LYS A O 1
ATOM 1366 N N . LEU A 1 176 ? 6.361 -4.432 16.519 1.00 88.56 176 LEU A N 1
ATOM 1367 C CA . LEU A 1 176 ? 6.990 -3.123 16.317 1.00 88.56 176 LEU A CA 1
ATOM 1368 C C . LEU A 1 176 ? 7.159 -2.347 17.634 1.00 88.56 176 LEU A C 1
ATOM 1370 O O . LEU A 1 176 ? 8.194 -1.707 17.834 1.00 88.56 176 LEU A O 1
ATOM 1374 N N . LEU A 1 177 ? 6.187 -2.421 18.553 1.00 87.94 177 LEU A N 1
ATOM 1375 C CA . LEU A 1 177 ? 6.273 -1.800 19.884 1.00 87.94 177 LEU A CA 1
ATOM 1376 C C . LEU A 1 177 ? 7.401 -2.396 20.740 1.00 87.94 177 LEU A C 1
ATOM 1378 O O . LEU A 1 177 ? 7.967 -1.692 21.581 1.00 87.94 177 LEU A O 1
ATOM 1382 N N . ALA A 1 178 ? 7.764 -3.657 20.507 1.00 87.94 178 ALA A N 1
ATOM 1383 C CA . ALA A 1 178 ? 8.895 -4.317 21.156 1.00 87.94 178 ALA A CA 1
ATOM 1384 C C . ALA A 1 178 ? 10.258 -4.022 20.489 1.00 87.94 178 ALA A C 1
ATOM 1386 O O . ALA A 1 178 ? 11.296 -4.348 21.063 1.00 87.94 178 ALA A O 1
ATOM 1387 N N . GLY A 1 179 ? 10.273 -3.397 19.306 1.00 84.81 179 GLY A N 1
ATOM 1388 C CA . GLY A 1 179 ? 11.471 -3.196 18.484 1.00 84.81 179 GLY A CA 1
ATOM 1389 C C . GLY A 1 179 ? 12.292 -1.932 18.784 1.00 84.81 179 GLY A C 1
ATOM 1390 O O . GLY A 1 179 ? 12.275 -1.370 19.884 1.00 84.81 179 GLY A O 1
ATOM 1391 N N . SER A 1 180 ? 13.036 -1.471 17.770 1.00 83.88 180 SER A N 1
ATOM 1392 C CA . SER A 1 180 ? 13.869 -0.258 17.808 1.00 83.88 180 SER A CA 1
ATOM 1393 C C . SER A 1 180 ? 13.052 1.027 18.032 1.00 83.88 180 SER A C 1
ATOM 1395 O O . SER A 1 180 ? 11.831 1.048 17.894 1.00 83.88 180 SER A O 1
ATOM 1397 N N . LEU A 1 181 ? 13.707 2.158 18.336 1.00 85.19 181 LEU A N 1
ATOM 1398 C CA . LEU A 1 181 ? 13.006 3.445 18.494 1.00 85.19 181 LEU A CA 1
ATOM 1399 C C . LEU A 1 181 ? 12.204 3.836 17.237 1.00 85.19 181 LEU A C 1
ATOM 1401 O O . LEU A 1 181 ? 11.122 4.412 17.355 1.00 85.19 181 LEU A O 1
ATOM 1405 N N . LEU A 1 182 ? 12.725 3.537 16.043 1.00 82.62 182 LEU A N 1
ATOM 1406 C CA . LEU A 1 182 ? 12.017 3.791 14.787 1.00 82.62 182 LEU A CA 1
ATOM 1407 C C . LEU A 1 182 ? 10.840 2.829 14.600 1.00 82.62 182 LEU A C 1
ATOM 1409 O O . LEU A 1 182 ? 9.762 3.289 14.228 1.00 82.62 182 LEU A O 1
ATOM 1413 N N . ALA A 1 183 ? 11.001 1.547 14.941 1.00 84.12 183 ALA A N 1
ATOM 1414 C CA . ALA A 1 183 ? 9.907 0.575 14.926 1.00 84.12 183 ALA A CA 1
ATOM 1415 C C . ALA A 1 183 ? 8.775 0.986 15.885 1.00 84.12 183 ALA A C 1
ATOM 1417 O O . ALA A 1 183 ? 7.612 1.023 15.489 1.00 84.12 183 ALA A O 1
ATOM 1418 N N . LYS A 1 184 ? 9.104 1.444 17.100 1.00 88.44 184 LYS A N 1
ATOM 1419 C CA . LYS A 1 184 ? 8.119 1.982 18.055 1.00 88.44 184 LYS A CA 1
ATOM 1420 C C . LYS A 1 184 ? 7.389 3.206 17.508 1.00 88.44 184 LYS A C 1
ATOM 1422 O O . LYS A 1 184 ? 6.176 3.320 17.651 1.00 88.44 184 LYS A O 1
ATOM 1427 N N . LYS A 1 185 ? 8.100 4.121 16.840 1.00 85.94 185 LYS A N 1
ATOM 1428 C CA . LYS A 1 185 ? 7.464 5.255 16.145 1.00 85.94 185 LYS A CA 1
ATOM 1429 C C . LYS A 1 185 ? 6.550 4.787 15.010 1.00 85.94 185 LYS A C 1
ATOM 1431 O O . LYS A 1 185 ? 5.529 5.428 14.776 1.00 85.94 185 LYS A O 1
ATOM 1436 N N . ALA A 1 186 ? 6.901 3.698 14.325 1.00 82.50 186 ALA A N 1
ATOM 1437 C CA . ALA A 1 186 ? 6.083 3.120 13.259 1.00 82.50 186 ALA A CA 1
ATOM 1438 C C . ALA A 1 186 ? 4.793 2.557 13.840 1.00 82.50 186 ALA A C 1
ATOM 1440 O O . ALA A 1 186 ? 3.720 2.929 13.381 1.00 82.50 186 ALA A O 1
ATOM 1441 N N . ALA A 1 187 ? 4.903 1.763 14.907 1.00 86.56 187 ALA A N 1
ATOM 1442 C CA . ALA A 1 187 ? 3.763 1.245 15.646 1.00 86.56 187 ALA A CA 1
ATOM 1443 C C . ALA A 1 187 ? 2.807 2.361 16.073 1.00 86.56 187 ALA A C 1
ATOM 1445 O O . ALA A 1 187 ? 1.626 2.307 15.750 1.00 86.56 187 ALA A O 1
ATOM 1446 N N . LEU A 1 188 ? 3.320 3.409 16.727 1.00 86.88 188 LEU A N 1
ATOM 1447 C CA . LEU A 1 188 ? 2.494 4.541 17.154 1.00 86.88 188 LEU A CA 1
ATOM 1448 C C . LEU A 1 188 ? 1.807 5.224 15.972 1.00 86.88 188 LEU A C 1
ATOM 1450 O O . LEU A 1 188 ? 0.627 5.543 16.052 1.00 86.88 188 LEU A O 1
ATOM 1454 N N . LYS A 1 189 ? 2.523 5.419 14.860 1.00 85.06 189 LYS A N 1
ATOM 1455 C CA . LYS A 1 189 ? 1.937 6.016 13.661 1.00 85.06 189 LYS A CA 1
ATOM 1456 C C . LYS A 1 189 ? 0.839 5.133 13.074 1.00 85.06 189 LYS A C 1
ATOM 1458 O O . LYS A 1 189 ? -0.205 5.665 12.723 1.00 85.06 189 LYS A O 1
ATOM 1463 N N . VAL A 1 190 ? 1.046 3.819 13.006 1.00 83.31 190 VAL A N 1
ATOM 1464 C CA . VAL A 1 190 ? 0.040 2.864 12.522 1.00 83.31 190 VAL A CA 1
ATOM 1465 C C . VAL A 1 190 ? -1.188 2.842 13.434 1.00 83.31 190 VAL A C 1
ATOM 1467 O O . VAL A 1 190 ? -2.303 2.852 12.932 1.00 83.31 190 VAL A O 1
ATOM 1470 N N . LEU A 1 191 ? -1.003 2.901 14.756 1.00 84.38 191 LEU A N 1
ATOM 1471 C CA . LEU A 1 191 ? -2.101 2.957 15.731 1.00 84.38 191 LEU A CA 1
ATOM 1472 C C . LEU A 1 191 ? -2.957 4.226 15.621 1.00 84.38 191 LEU A C 1
ATOM 1474 O O . LEU A 1 191 ? -4.114 4.207 16.024 1.00 84.38 191 LEU A O 1
ATOM 1478 N N . THR A 1 192 ? -2.404 5.323 15.095 1.00 82.75 192 THR A N 1
ATOM 1479 C CA . THR A 1 192 ? -3.168 6.557 14.836 1.00 82.75 192 THR A CA 1
ATOM 1480 C C . THR A 1 192 ? -3.937 6.546 13.515 1.00 82.75 192 THR A C 1
ATOM 1482 O O . THR A 1 192 ? -4.609 7.527 13.209 1.00 82.75 192 THR A O 1
ATOM 1485 N N . LEU A 1 193 ? -3.806 5.491 12.707 1.00 78.56 193 LEU A N 1
ATOM 1486 C CA . LEU A 1 193 ? -4.527 5.367 11.444 1.00 78.56 193 LEU A CA 1
ATOM 1487 C C . LEU A 1 193 ? -5.895 4.732 11.668 1.00 78.56 193 LEU A C 1
ATOM 1489 O O . LEU A 1 193 ? -6.032 3.789 12.446 1.00 78.56 193 LEU A O 1
ATOM 1493 N N . ASP A 1 194 ? -6.877 5.203 10.906 1.00 74.00 194 ASP A N 1
ATOM 1494 C CA . ASP A 1 194 ? -8.194 4.590 10.858 1.00 74.00 194 ASP A CA 1
ATOM 1495 C C . ASP A 1 194 ? -8.219 3.448 9.841 1.00 74.00 194 ASP A C 1
ATOM 1497 O O . ASP A 1 194 ? -7.852 3.618 8.676 1.00 74.00 194 ASP A O 1
ATOM 1501 N N . LYS A 1 195 ? -8.676 2.278 10.286 1.00 74.94 195 LYS A N 1
ATOM 1502 C CA . LYS A 1 195 ? -8.982 1.143 9.414 1.00 74.94 195 LYS A CA 1
ATOM 1503 C C . LYS A 1 195 ? -10.380 1.329 8.823 1.00 74.94 195 LYS A C 1
ATOM 1505 O O . LYS A 1 195 ? -11.298 1.718 9.542 1.00 74.94 195 LYS A O 1
ATOM 1510 N N . ASP A 1 196 ? -10.572 0.976 7.549 1.00 72.81 196 ASP A N 1
ATOM 1511 C CA . ASP A 1 196 ? -11.905 1.057 6.918 1.00 72.81 196 ASP A CA 1
ATOM 1512 C C . ASP A 1 196 ? -12.953 0.204 7.661 1.00 72.81 196 ASP A C 1
ATOM 1514 O O . ASP A 1 196 ? -14.132 0.549 7.717 1.00 72.81 196 ASP A O 1
ATOM 1518 N N . TRP A 1 197 ? -12.517 -0.924 8.237 1.00 75.50 197 TRP A N 1
ATOM 1519 C CA . TRP A 1 197 ? -13.368 -1.878 8.946 1.00 75.50 197 TRP A CA 1
ATOM 1520 C C . TRP A 1 197 ? -12.589 -2.516 10.093 1.00 75.50 197 TRP A C 1
ATOM 1522 O O . TRP A 1 197 ? -11.483 -3.017 9.883 1.00 75.50 197 TRP A O 1
ATOM 1532 N N . TYR A 1 198 ? -13.192 -2.562 11.278 1.00 79.94 198 TYR A N 1
ATOM 1533 C CA . TYR A 1 198 ? -12.602 -3.185 12.462 1.00 79.94 198 TYR A CA 1
ATOM 1534 C C . TYR A 1 198 ? -13.240 -4.547 12.728 1.00 79.94 198 TYR A C 1
ATOM 1536 O O . TYR A 1 198 ? -14.466 -4.684 12.742 1.00 79.94 198 TYR A O 1
ATOM 1544 N N . SER A 1 199 ? -12.406 -5.557 12.958 1.00 81.69 199 SER A N 1
ATOM 1545 C CA . SER A 1 199 ? -12.849 -6.862 13.446 1.00 81.69 199 SER A CA 1
ATOM 1546 C C . SER A 1 199 ? -13.124 -6.821 14.959 1.00 81.69 199 SER A C 1
ATOM 1548 O O . SER A 1 199 ? -12.670 -5.926 15.672 1.00 81.69 199 SER A O 1
ATOM 1550 N N . ALA A 1 200 ? -13.841 -7.817 15.488 1.00 82.25 200 ALA A N 1
ATOM 1551 C CA . ALA A 1 200 ? -14.021 -7.944 16.939 1.00 82.25 200 ALA A CA 1
ATOM 1552 C C . ALA A 1 200 ? -12.680 -8.130 17.680 1.00 82.25 200 ALA A C 1
ATOM 1554 O O . ALA A 1 200 ? -12.529 -7.659 18.806 1.00 82.25 200 ALA A O 1
ATOM 1555 N N . GLN A 1 201 ? -11.707 -8.783 17.036 1.00 83.00 201 GLN A N 1
ATOM 1556 C CA . GLN A 1 201 ? -10.350 -8.949 17.562 1.00 83.00 201 GLN A CA 1
ATOM 1557 C C . GLN A 1 201 ? -9.601 -7.614 17.588 1.00 83.00 201 GLN A C 1
ATOM 1559 O O . GLN A 1 201 ? -8.981 -7.294 18.598 1.00 83.00 201 GLN A O 1
ATOM 1564 N N . ASP A 1 202 ? -9.739 -6.800 16.537 1.00 82.81 202 ASP A N 1
ATOM 1565 C CA . ASP A 1 202 ? -9.149 -5.458 16.464 1.00 82.81 202 ASP A CA 1
ATOM 1566 C C . ASP A 1 202 ? -9.653 -4.583 17.621 1.00 82.81 202 ASP A C 1
ATOM 1568 O O . ASP A 1 202 ? -8.877 -3.919 18.302 1.00 82.81 202 ASP A O 1
ATOM 1572 N N . ILE A 1 203 ? -10.964 -4.619 17.887 1.00 82.75 203 ILE A N 1
ATOM 1573 C CA . ILE A 1 203 ? -11.580 -3.862 18.986 1.00 82.75 203 ILE A CA 1
ATOM 1574 C C . ILE A 1 203 ? -11.052 -4.344 20.339 1.00 82.75 203 ILE A C 1
ATOM 1576 O O . ILE A 1 203 ? -10.707 -3.517 21.183 1.00 82.75 203 ILE A O 1
ATOM 1580 N N . ALA A 1 204 ? -10.973 -5.661 20.548 1.00 84.75 204 ALA A N 1
ATOM 1581 C CA . ALA A 1 204 ? -10.433 -6.227 21.780 1.00 84.75 204 ALA A CA 1
ATOM 1582 C C . ALA A 1 204 ? -8.972 -5.801 21.996 1.00 84.75 204 ALA A C 1
ATOM 1584 O O . ALA A 1 204 ? -8.616 -5.390 23.097 1.00 84.75 204 ALA A O 1
ATOM 1585 N N . TYR A 1 205 ? -8.151 -5.818 20.942 1.00 83.56 205 TYR A N 1
ATOM 1586 C CA . TYR A 1 205 ? -6.768 -5.344 20.987 1.00 83.56 205 TYR A CA 1
ATOM 1587 C C . TYR A 1 205 ? -6.676 -3.849 21.328 1.00 83.56 205 TYR A C 1
ATOM 1589 O O . TYR A 1 205 ? -5.941 -3.447 22.224 1.00 83.56 205 TYR A O 1
ATOM 1597 N N . LEU A 1 206 ? -7.467 -2.994 20.680 1.00 83.00 206 LEU A N 1
ATOM 1598 C CA . LEU A 1 206 ? -7.462 -1.558 20.984 1.00 83.00 206 LEU A CA 1
ATOM 1599 C C . LEU A 1 206 ? -7.921 -1.260 22.420 1.00 83.00 206 LEU A C 1
ATOM 1601 O O . LEU A 1 206 ? -7.472 -0.285 23.026 1.00 83.00 206 LEU A O 1
ATOM 1605 N N . GLN A 1 207 ? -8.786 -2.103 22.988 1.00 83.81 207 GLN A N 1
ATOM 1606 C CA . GLN A 1 207 ? -9.193 -2.002 24.388 1.00 83.81 207 GLN A CA 1
ATOM 1607 C C . GLN A 1 207 ? -8.065 -2.355 25.362 1.00 83.81 207 GLN A C 1
ATOM 1609 O O . GLN A 1 207 ? -7.987 -1.712 26.404 1.00 83.81 207 GLN A O 1
ATOM 1614 N N . THR A 1 208 ? -7.170 -3.298 25.041 1.00 83.88 208 THR A N 1
ATOM 1615 C CA . THR A 1 208 ? -6.019 -3.604 25.917 1.00 83.88 208 THR A CA 1
ATOM 1616 C C . THR A 1 208 ? -4.996 -2.469 25.948 1.00 83.88 208 THR A C 1
ATOM 1618 O O . THR A 1 208 ? -4.341 -2.257 26.966 1.00 83.88 208 THR A O 1
ATOM 1621 N N . LEU A 1 209 ? -4.888 -1.699 24.860 1.00 76.88 209 LEU A N 1
ATOM 1622 C CA . LEU A 1 209 ? -4.023 -0.517 24.777 1.00 76.88 209 LEU A CA 1
ATOM 1623 C C . LEU A 1 209 ? -4.586 0.701 25.515 1.00 76.88 209 LEU A C 1
ATOM 1625 O O . LEU A 1 209 ? -3.846 1.637 25.829 1.00 76.88 209 LEU A O 1
ATOM 1629 N N . LYS A 1 210 ? -5.891 0.706 25.798 1.00 71.31 210 LYS A N 1
ATOM 1630 C CA . LYS A 1 210 ? -6.536 1.736 26.602 1.00 71.31 210 LYS A CA 1
ATOM 1631 C C . LYS A 1 210 ? -6.179 1.473 28.065 1.00 71.31 210 LYS A C 1
ATOM 1633 O O . LYS A 1 210 ? -6.912 0.795 28.774 1.00 71.31 210 LYS A O 1
ATOM 1638 N N . GLY A 1 211 ? -5.020 1.976 28.494 1.00 57.16 211 GLY A N 1
ATOM 1639 C CA . GLY A 1 211 ? -4.628 1.940 29.902 1.00 57.16 211 GLY A CA 1
ATOM 1640 C C . GLY A 1 211 ? -5.769 2.456 30.781 1.00 57.16 211 GLY A C 1
ATOM 1641 O O . GLY A 1 211 ? -6.475 3.382 30.374 1.00 57.16 211 GLY A O 1
ATOM 1642 N N . GLU A 1 212 ? -5.971 1.827 31.943 1.00 46.66 212 GLU A N 1
ATOM 1643 C CA . GLU A 1 212 ? -6.902 2.307 32.968 1.00 46.66 212 GLU A CA 1
ATOM 1644 C C . GLU A 1 212 ? -6.542 3.764 33.291 1.00 46.66 212 GLU A C 1
ATOM 1646 O O . GLU A 1 212 ? -5.528 4.040 33.932 1.00 46.66 212 GLU A O 1
ATOM 1651 N N . GLY A 1 213 ? -7.312 4.690 32.721 1.00 40.03 213 GLY A N 1
ATOM 1652 C CA . GLY A 1 213 ? -7.195 6.127 32.946 1.00 40.03 213 GLY A CA 1
ATOM 1653 C C . GLY A 1 213 ? -8.006 6.558 34.150 1.00 40.03 213 GLY A C 1
ATOM 1654 O O . GLY A 1 213 ? -9.101 5.983 34.346 1.00 40.03 213 GLY A O 1
#

pLDDT: mean 80.36, std 10.38, range [40.03, 92.56]

Secondary structure (DSSP, 8-state):
-HHHHHHHHHTT-SEEEEEEEEEEEEEETTEEEEEEEEEEEEE------PPPPP-TTSPPPHHHHHHHHHHHHHHHH-SSSTT--HHHHHHHHHS--GGGHHHHHHHHS-----SHHHHHHHHHHHTHHHHS-HHHHHHHHHHHHT-TT--HHHHHHHHHHHHHTT---HHHHHHHHTS-HHHHHHHHHHHTSPPSS--HHHHHHHHHHS---

Foldseek 3Di:
DVVVVVVLVV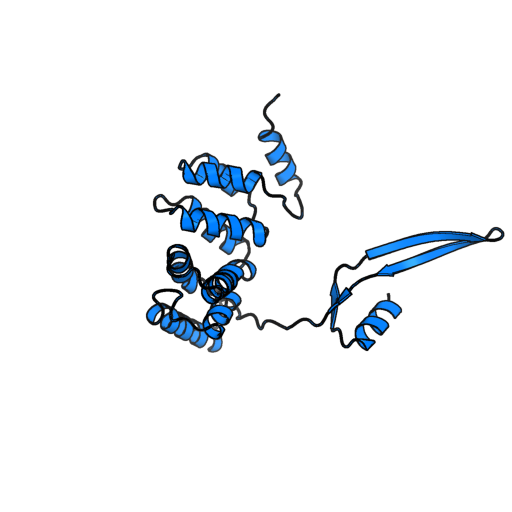VVFPDWPPKDWDWDWDDDDPDTDIDIDIDTHGHHDDPPPAADDDDPDDDDDVSVVVLVVVLVVCVVVDQEQPPDDLVNLLCLLRHLDPSCLVRLLSHLVCPPDPDVVSVVSNVSNLNSLLNHDLVVSLCSLLVQLQDPPNDPSSLVSSLVSCQVSLSQDVVSLVVLCVGDPSSVVSSVSSVPHDHPDADPVNVVSVVVVPPPD

Mean predicted aligned error: 12.76 Å

Sequence (213 aa):
MESLKQNARSYRADAVIGFSVNIDEISGKGTQIFMITAIGTPVLLNEIKHIQAEVVGGDIDGSVIKNKVKASLIIERYTGIYTMDNATAEFIATSRLTEFVPLLFKAMNDDSGLAQEYIDRQATLFRYFDFLDKDQAIAILYGQLLSDDLTGAQFKIISKAISSSNLIDYDQVEKLLAGSLLAKKAALKVLTLDKDWYSAQDIAYLQTLKGEG

Solvent-accessible surface area (backbone atoms only — not comparable to full-atom values): 12766 Å² total; per-residue (Å²): 114,67,67,58,54,54,54,28,46,74,71,69,25,79,45,67,46,79,70,47,77,49,80,45,80,51,73,57,94,94,44,86,38,76,48,76,48,74,49,56,48,60,37,70,76,79,83,74,80,66,47,78,65,87,72,91,88,63,89,80,56,69,66,54,55,52,50,51,54,51,48,52,52,47,59,74,71,44,92,50,65,85,86,57,52,71,69,58,34,52,48,58,14,48,34,50,58,73,84,49,52,67,56,52,58,50,40,45,68,56,84,84,56,93,50,66,69,52,53,53,48,52,54,43,40,56,45,23,56,66,58,32,57,66,70,58,38,40,52,55,53,53,50,48,51,67,39,93,82,60,44,78,53,41,53,57,53,48,56,47,47,36,62,77,57,68,52,83,53,68,76,58,31,55,54,20,58,72,51,53,77,66,17,30,51,46,24,55,54,56,70,73,52,86,67,97,71,81,51,77,66,53,52,54,53,56,52,70,70,54,64,95,122